Protein AF-A0A4V3CMV2-F1 (afdb_monomer_lite)

Secondary structure (DSSP, 8-state):
--THHHHHHHHHHHHHHHHHHHHHHTTSTTS--TTSS---TTHHHHHHHHHHHHHHHHHHHHHHH---SSHHHHHHHHHHHHHHHHHHHS-GGGTTSSS--SS-HHHHTHHHHHHHHHHHHHHHHHHHHHHHHHHHHHHHHHHHHHHHHHHHHHHHHHHHHHHHHHHHHHHHHHHHHHHHHHHHHHHHHHHHHTT-HHHHHHHHHHHHHHHHHHHHHHHHHHHHHHHHHHHHHH--S-PPPPS--HHHHHGGGHHHHHHHHHHHHHHHHHHSHHHHHHHHHHTT---GGGT-SSHHHHHHHHHHHHHHHHHHHHHHHHHHHHHHHHHHHH-TTSHHHHHHHHHHHHHHHHHHHHHHHHHHHHHHHTT----

Foldseek 3Di:
DDPCLQCVLLVVVLVVLVVVCVVVVVPVPPDDDVQWADDPPCPVVLSVVLSVVLSVLLVVLCVVLNDFPCLSVQLSVQLVVLSVCLVVVQPPVVSPPTRDHSDDSVSVNSNSVSSSVSSNVRSVVRSVVVVVVVVVVVVVVVVVVVVVLVVLLVVLQVLLVVLLVLLLVLLLCLLVLVVLLVVLLVVLVVCVVVVVQPSNVVSLLRSLLSLLVNLVSLVSNLVSLVSNLVSVVSHPDDRDDRLDDLVLLVLSCLVLVSLVSSCVSVVVLCVDPSNVVVCVVQQQPQSPSRPQRGSVSSSVCSNVSSVVSSVSSSVSNVVSVVSSVVVCVVPPDPPDVVVVVCVVVVVVSVVSSVVSSVSSVCSVVVPDDPD

Organism: Nocardia ignorata (NCBI:txid145285)

Sequence (371 aa):
MRIPSRIVPASVLAAITCLIIAIFARKTASNHTPGDTYYPDGLYLATVMSLAVSIGVTLVIDHIFGKSERAPRWYGIGFVVGVIIFLFGFPWANLDRGGGQAFSILEWWRAPIIATVAYLVAAVVDANTRHQREQAAHLAERDRQAKARANRQRELGDSLRQCCDDALNAFEELPTHLIAARDTLDQAEQLFHENAYAPFWSAIEESTAHLGRFSATLVRLRLCASTYTTATAEYEGAAPPFPVETSSLEQLAAHEMLVERLHEHVRPAQRDFHFASIYEQRKTNTILVAGFGTLASAIETMGSRLAREIVDLRTGVAAMSTTLSTELSGMHSSIAAYQRERGHIDGELLHRHDRVVSMLDNIQRGHRPLL

pLDDT: mean 81.46, std 14.23, range [33.94, 96.38]

Radius of gyration: 48.47 Å; chains: 1; bounding box: 97×49×130 Å

Structure (mmCIF, N/CA/C/O backbone):
data_AF-A0A4V3CMV2-F1
#
_entry.id   AF-A0A4V3CMV2-F1
#
loop_
_atom_site.group_PDB
_atom_site.id
_atom_site.type_symbol
_atom_site.label_atom_id
_atom_site.label_alt_id
_atom_site.label_comp_id
_atom_site.label_asym_id
_atom_site.label_entity_id
_atom_site.label_seq_id
_atom_site.pdbx_PDB_ins_code
_atom_site.Cartn_x
_atom_site.Cartn_y
_atom_site.Cartn_z
_atom_site.occupancy
_atom_site.B_iso_or_equiv
_atom_site.auth_seq_id
_atom_site.auth_comp_id
_atom_site.auth_asym_id
_atom_site.auth_atom_id
_atom_site.pdbx_PDB_model_num
ATOM 1 N N . MET A 1 1 ? -25.483 12.449 46.961 1.00 52.41 1 MET A N 1
ATOM 2 C CA . MET A 1 1 ? -26.815 12.956 47.347 1.00 52.41 1 MET A CA 1
ATOM 3 C C . MET A 1 1 ? -26.869 13.114 48.860 1.00 52.41 1 MET A C 1
ATOM 5 O O . MET A 1 1 ? -26.260 12.305 49.551 1.00 52.41 1 MET A O 1
ATOM 9 N N . ARG A 1 2 ? -27.476 14.196 49.359 1.00 57.56 2 ARG A N 1
ATOM 10 C CA . ARG A 1 2 ? -27.355 14.639 50.756 1.00 57.56 2 ARG A CA 1
ATOM 11 C C . ARG A 1 2 ? -28.384 13.915 51.645 1.00 57.56 2 ARG A C 1
ATOM 13 O O . ARG A 1 2 ? -29.559 13.838 51.285 1.00 57.56 2 ARG A O 1
ATOM 20 N N . ILE A 1 3 ? -27.924 13.438 52.805 1.00 64.31 3 ILE A N 1
ATOM 21 C CA . ILE A 1 3 ? -28.689 12.917 53.961 1.00 64.31 3 ILE A CA 1
ATOM 22 C C . ILE A 1 3 ? -30.106 13.532 54.135 1.00 64.31 3 ILE A C 1
ATOM 24 O O . ILE A 1 3 ? -31.050 12.764 54.331 1.00 64.31 3 ILE A O 1
ATOM 28 N N . PRO A 1 4 ? -30.328 14.859 53.981 1.00 69.75 4 PRO A N 1
ATOM 29 C CA . PRO A 1 4 ? -31.654 15.485 54.062 1.00 69.75 4 PRO A CA 1
ATOM 30 C C . PRO A 1 4 ? -32.751 14.853 53.196 1.00 69.75 4 PRO A C 1
ATOM 32 O O . PRO A 1 4 ? -33.895 14.797 53.631 1.00 69.75 4 PRO A O 1
ATOM 35 N N . SER A 1 5 ? -32.434 14.320 52.013 1.00 66.19 5 SER A N 1
ATOM 36 C CA . SER A 1 5 ? -33.447 13.709 51.129 1.00 66.19 5 SER A CA 1
ATOM 37 C C . SER A 1 5 ? -34.121 12.457 51.710 1.00 66.19 5 SER A C 1
ATOM 39 O O . SER A 1 5 ? -35.213 12.102 51.277 1.00 66.19 5 SER A O 1
ATOM 41 N N . ARG A 1 6 ? -33.495 11.805 52.699 1.00 65.25 6 ARG A N 1
ATOM 42 C CA . ARG A 1 6 ? -34.037 10.623 53.395 1.00 65.25 6 ARG A CA 1
ATOM 43 C C . ARG A 1 6 ? -34.724 10.995 54.697 1.00 65.25 6 ARG A C 1
ATOM 45 O O . ARG A 1 6 ? -35.764 10.439 55.028 1.00 65.25 6 ARG A O 1
ATOM 52 N N . ILE A 1 7 ? -34.130 11.949 55.411 1.00 69.62 7 ILE A N 1
ATOM 53 C CA . ILE A 1 7 ? -34.602 12.382 56.723 1.00 69.62 7 ILE A CA 1
ATOM 54 C C . ILE A 1 7 ? -35.913 13.150 56.589 1.00 69.62 7 ILE A C 1
ATOM 56 O O . ILE A 1 7 ? -36.862 12.830 57.286 1.00 69.62 7 ILE A O 1
ATOM 60 N N . VAL A 1 8 ? -36.009 14.105 55.659 1.00 74.88 8 VAL A N 1
ATOM 61 C CA . VAL A 1 8 ? -37.178 14.994 55.552 1.00 74.88 8 VAL A CA 1
ATOM 62 C C . VAL A 1 8 ? -38.503 14.233 55.387 1.00 74.88 8 VAL A C 1
ATOM 64 O O . VAL A 1 8 ? -39.381 14.428 56.226 1.00 74.88 8 VAL A O 1
ATOM 67 N N . PRO A 1 9 ? -38.687 13.339 54.395 1.00 69.69 9 PRO A N 1
ATOM 68 C CA . PRO A 1 9 ? -39.960 12.635 54.241 1.00 69.69 9 PRO A CA 1
ATOM 69 C C . PRO A 1 9 ? -40.249 11.685 55.408 1.00 69.69 9 PRO A C 1
ATOM 71 O O . PRO A 1 9 ? -41.393 11.596 55.842 1.00 69.69 9 PRO A O 1
ATOM 74 N N . ALA A 1 10 ? -39.228 11.022 55.958 1.00 67.69 10 ALA A N 1
ATOM 75 C CA . ALA A 1 10 ? -39.396 10.085 57.064 1.00 67.69 10 ALA A CA 1
ATOM 76 C C . ALA A 1 10 ? -39.760 10.802 58.378 1.00 67.69 10 ALA A C 1
ATOM 78 O O . ALA A 1 10 ? -40.653 10.362 59.098 1.00 67.69 10 ALA A O 1
ATOM 79 N N . SER A 1 11 ? -39.128 11.945 58.660 1.00 72.94 11 SER A N 1
ATOM 80 C CA . SER A 1 11 ? -39.431 12.796 59.813 1.00 72.94 11 SER A CA 1
ATOM 81 C C . SER A 1 11 ? -40.807 13.448 59.698 1.00 72.94 11 SER A C 1
ATOM 83 O O . SER A 1 11 ? -41.540 13.475 60.683 1.00 72.94 11 SER A O 1
ATOM 85 N N . VAL A 1 12 ? -41.191 13.926 58.508 1.00 79.44 12 VAL A N 1
ATOM 86 C CA . VAL A 1 12 ? -42.529 14.490 58.267 1.00 79.44 12 VAL A CA 1
ATOM 87 C C . VAL A 1 12 ? -43.605 13.423 58.468 1.00 79.44 12 VAL A C 1
ATOM 89 O O . VAL A 1 12 ? -44.575 13.670 59.181 1.00 79.44 12 VAL A O 1
ATOM 92 N N . LEU A 1 13 ? -43.428 12.218 57.917 1.00 72.56 13 LEU A N 1
ATOM 93 C CA . LEU A 1 13 ? -44.414 11.149 58.087 1.00 72.56 13 LEU A CA 1
ATOM 94 C C . LEU A 1 13 ? -44.480 10.629 59.527 1.00 72.56 13 LEU A C 1
ATOM 96 O O . LEU A 1 13 ? -45.572 10.349 60.018 1.00 72.56 13 LEU A O 1
ATOM 100 N N . ALA A 1 14 ? -43.344 10.536 60.223 1.00 71.94 14 ALA A N 1
ATOM 101 C CA . ALA A 1 14 ? -43.316 10.187 61.641 1.00 71.94 14 ALA A CA 1
ATOM 102 C C . ALA A 1 14 ? -44.056 11.232 62.486 1.00 71.94 14 ALA A C 1
ATOM 104 O O . ALA A 1 14 ? -44.878 10.869 63.324 1.00 71.94 14 ALA A O 1
ATOM 105 N N . ALA A 1 15 ? -43.843 12.524 62.214 1.00 77.56 15 ALA A N 1
ATOM 106 C CA . ALA A 1 15 ? -44.559 13.606 62.884 1.00 77.56 15 ALA A CA 1
ATOM 107 C C . ALA A 1 15 ? -46.073 13.549 62.618 1.00 77.56 15 ALA A C 1
ATOM 109 O O . ALA A 1 15 ? -46.857 13.669 63.556 1.00 77.56 15 ALA A O 1
ATOM 110 N N . ILE A 1 16 ? -46.489 13.298 61.370 1.00 77.62 16 ILE A N 1
ATOM 111 C CA . ILE A 1 16 ? -47.904 13.119 61.006 1.00 77.62 16 ILE A CA 1
ATOM 112 C C . ILE A 1 16 ? -48.500 11.900 61.720 1.00 77.62 16 ILE A C 1
ATOM 114 O O . ILE A 1 16 ? -49.598 11.987 62.257 1.00 77.62 16 ILE A O 1
ATOM 118 N N . THR A 1 17 ? -47.776 10.781 61.781 1.00 71.94 17 THR A N 1
ATOM 119 C CA . THR A 1 17 ? -48.243 9.554 62.448 1.00 71.94 17 THR A CA 1
ATOM 120 C C . THR A 1 17 ? -48.418 9.781 63.951 1.00 71.94 17 THR A C 1
ATOM 122 O O . THR A 1 17 ? -49.472 9.464 64.499 1.00 71.94 17 THR A O 1
ATOM 125 N N . CYS A 1 18 ? -47.441 10.417 64.608 1.00 74.25 18 CYS A N 1
ATOM 126 C CA . CYS A 1 18 ? -47.545 10.811 66.014 1.00 74.25 18 CYS A CA 1
ATOM 127 C C . CYS A 1 18 ? -48.710 11.782 66.256 1.00 74.25 18 CYS A C 1
ATOM 129 O O . CYS A 1 18 ? -49.423 11.641 67.247 1.00 74.25 18 CYS A O 1
ATOM 131 N N . LEU A 1 19 ? -48.935 12.741 65.350 1.00 78.81 19 LEU A N 1
ATOM 132 C CA . LEU A 1 19 ? -50.046 13.689 65.435 1.00 78.81 19 LEU A CA 1
ATOM 133 C C . LEU A 1 19 ? -51.405 12.987 65.301 1.00 78.81 19 LEU A C 1
ATOM 135 O O . LEU A 1 19 ? -52.304 13.253 66.094 1.00 78.81 19 LEU A O 1
ATOM 139 N N . ILE A 1 20 ? -51.551 12.073 64.337 1.00 74.25 20 ILE A N 1
ATOM 140 C CA . ILE A 1 20 ? -52.763 11.263 64.149 1.00 74.25 20 ILE A CA 1
ATOM 141 C C . ILE A 1 20 ? -53.045 10.465 65.424 1.00 74.25 20 ILE A C 1
ATOM 143 O O . ILE A 1 20 ? -54.145 10.553 65.964 1.00 74.25 20 ILE A O 1
ATOM 147 N N . ILE A 1 21 ? -52.045 9.763 65.962 1.00 69.25 21 ILE A N 1
ATOM 148 C CA . ILE A 1 21 ? -52.195 8.990 67.202 1.00 69.25 21 ILE A CA 1
ATOM 149 C C . ILE A 1 21 ? -52.593 9.901 68.365 1.00 69.25 21 ILE A C 1
ATOM 151 O O . ILE A 1 21 ? -53.532 9.578 69.083 1.00 69.25 21 ILE A O 1
ATOM 155 N N . ALA A 1 22 ? -51.967 11.072 68.515 1.00 71.06 22 ALA A N 1
ATOM 156 C CA . ALA A 1 22 ? -52.318 12.031 69.563 1.00 71.06 22 ALA A CA 1
ATOM 157 C C . ALA A 1 22 ? -53.763 12.558 69.441 1.00 71.06 22 ALA A C 1
ATOM 159 O O . ALA A 1 22 ? -54.427 12.777 70.455 1.00 71.06 22 ALA A O 1
ATOM 160 N N . ILE A 1 23 ? -54.268 12.752 68.217 1.00 72.81 23 ILE A N 1
ATOM 161 C CA . ILE A 1 23 ? -55.650 13.188 67.962 1.00 72.81 23 ILE A CA 1
ATOM 162 C C . ILE A 1 23 ? -56.648 12.071 68.289 1.00 72.81 23 ILE A C 1
ATOM 164 O O . ILE A 1 23 ? -57.648 12.327 68.960 1.00 72.81 23 ILE A O 1
ATOM 168 N N . PHE A 1 24 ? -56.388 10.841 67.841 1.00 66.31 24 PHE A N 1
ATOM 169 C CA . PHE A 1 24 ? -57.284 9.707 68.081 1.00 66.31 24 PHE A CA 1
ATOM 170 C C . PHE A 1 24 ? -57.265 9.247 69.546 1.00 66.31 24 PHE A C 1
ATOM 172 O O . PHE A 1 24 ? -58.327 8.978 70.103 1.00 66.31 24 PHE A O 1
ATOM 179 N N . ALA A 1 25 ? -56.104 9.276 70.208 1.00 63.12 25 ALA A N 1
ATOM 180 C CA . ALA A 1 25 ? -55.966 8.959 71.631 1.00 63.12 25 ALA A CA 1
ATOM 181 C C . ALA A 1 25 ? -56.750 9.918 72.544 1.00 63.12 25 ALA A C 1
ATOM 183 O O . ALA A 1 25 ? -57.183 9.526 73.622 1.00 63.12 25 ALA A O 1
ATOM 184 N N . ARG A 1 26 ? -56.977 11.173 72.123 1.00 61.31 26 ARG A N 1
ATOM 185 C CA . ARG A 1 26 ? -57.797 12.133 72.885 1.00 61.31 26 ARG A CA 1
ATOM 186 C C . ARG A 1 26 ? -59.296 11.821 72.852 1.00 61.31 26 ARG A C 1
ATOM 188 O O . ARG A 1 26 ? -60.017 12.308 73.717 1.00 61.31 26 ARG A O 1
ATOM 195 N N . LYS A 1 27 ? -59.785 11.063 71.863 1.00 51.91 27 LYS A N 1
ATOM 196 C CA . LYS A 1 27 ? -61.225 10.818 71.658 1.00 51.91 27 LYS A CA 1
ATOM 197 C C . LYS A 1 27 ? -61.766 9.557 72.334 1.00 51.91 27 LYS A C 1
ATOM 199 O O . LYS A 1 27 ? -62.975 9.476 72.507 1.00 51.91 27 LYS A O 1
ATOM 204 N N . THR A 1 28 ? -60.926 8.620 72.766 1.00 52.19 28 THR A N 1
ATOM 205 C CA . THR A 1 28 ? -61.362 7.404 73.485 1.00 52.19 28 THR A CA 1
ATOM 206 C C . THR A 1 28 ? -61.637 7.633 74.980 1.00 52.19 28 THR A C 1
ATOM 208 O O . THR A 1 28 ? -61.918 6.700 75.717 1.00 52.19 28 THR A O 1
ATOM 211 N N . ALA A 1 29 ? -61.611 8.879 75.456 1.00 43.81 29 ALA A N 1
ATOM 212 C CA . ALA A 1 29 ? -61.707 9.229 76.874 1.00 43.81 29 ALA A CA 1
ATOM 213 C C . ALA A 1 29 ? -63.122 9.155 77.493 1.00 43.81 29 ALA A C 1
ATOM 215 O O . ALA A 1 29 ? -63.341 9.761 78.540 1.00 43.81 29 ALA A O 1
ATOM 216 N N . SER A 1 30 ? -64.102 8.472 76.887 1.00 49.19 30 SER A N 1
ATOM 217 C CA . SER A 1 30 ? -65.479 8.557 77.392 1.00 49.19 30 SER A CA 1
ATOM 218 C C . SER A 1 30 ? -65.846 7.582 78.512 1.00 49.19 30 SER A C 1
ATOM 220 O O . SER A 1 30 ? -66.956 7.732 78.991 1.00 49.19 30 SER A O 1
ATOM 222 N N . ASN A 1 31 ? -64.994 6.640 78.962 1.00 52.69 31 ASN A N 1
ATOM 223 C CA . ASN A 1 31 ? -65.294 5.789 80.142 1.00 52.69 31 ASN A CA 1
ATOM 224 C C . ASN A 1 31 ? -64.089 5.106 80.842 1.00 52.69 31 ASN A C 1
ATOM 226 O O . ASN A 1 31 ? -64.301 4.285 81.731 1.00 52.69 31 ASN A O 1
ATOM 230 N N . HIS A 1 32 ? -62.835 5.398 80.484 1.00 51.06 32 HIS A N 1
ATOM 231 C CA . HIS A 1 32 ? -61.681 4.732 81.111 1.00 51.06 32 HIS A CA 1
ATOM 232 C C . HIS A 1 32 ? -61.260 5.424 82.411 1.00 51.06 32 HIS A C 1
ATOM 234 O O . HIS A 1 32 ? -61.137 6.652 82.450 1.00 51.06 32 HIS A O 1
ATOM 240 N N . THR A 1 33 ? -61.004 4.651 83.471 1.00 56.12 33 THR A N 1
ATOM 241 C CA . THR A 1 33 ? -60.380 5.203 84.676 1.00 56.12 33 THR A CA 1
ATOM 242 C C . THR A 1 33 ? -58.936 5.623 84.368 1.00 56.12 33 THR A C 1
ATOM 244 O O . THR A 1 33 ? -58.287 5.008 83.516 1.00 56.12 33 THR A O 1
ATOM 247 N N . PRO A 1 34 ? -58.404 6.686 85.007 1.00 48.28 34 PRO A N 1
ATOM 248 C CA . PRO A 1 34 ? -57.011 7.100 84.831 1.00 48.28 34 PRO A CA 1
ATOM 249 C C . PRO A 1 34 ? -56.055 5.945 85.190 1.00 48.28 34 PRO A C 1
ATOM 251 O O . PRO A 1 34 ? -55.783 5.708 86.362 1.00 48.28 34 PRO A O 1
ATOM 254 N N . GLY A 1 35 ? -55.593 5.192 84.185 1.00 54.72 35 GLY A N 1
ATOM 255 C CA . GLY A 1 35 ? -54.762 3.993 84.363 1.00 54.72 35 GLY A CA 1
ATOM 256 C C . GLY A 1 35 ? -54.992 2.866 83.344 1.00 54.72 35 GLY A C 1
ATOM 257 O O . GLY A 1 35 ? -54.093 2.055 83.147 1.00 54.72 35 GLY A O 1
ATOM 258 N N . ASP A 1 36 ? -56.134 2.830 82.646 1.00 55.28 36 ASP A N 1
ATOM 259 C CA . ASP A 1 36 ? -56.533 1.648 81.850 1.00 55.28 36 ASP A CA 1
ATOM 260 C C . ASP A 1 36 ? -55.956 1.573 80.427 1.00 55.28 36 ASP A C 1
ATOM 262 O O . ASP A 1 36 ? -56.114 0.563 79.742 1.00 55.28 36 ASP A O 1
ATOM 266 N N . THR A 1 37 ? -55.285 2.620 79.947 1.00 56.22 37 THR A N 1
ATOM 267 C CA . THR A 1 37 ? -54.636 2.610 78.628 1.00 56.22 37 THR A CA 1
ATOM 268 C C . THR A 1 37 ? -53.220 3.146 78.760 1.00 56.22 37 THR A C 1
ATOM 270 O O . THR A 1 37 ? -52.979 4.352 78.723 1.00 56.22 37 THR A O 1
ATOM 273 N N . TYR A 1 38 ? -52.269 2.235 78.952 1.00 58.53 38 TYR A N 1
ATOM 274 C CA . TYR A 1 38 ? -50.863 2.584 79.099 1.00 58.53 38 TYR A CA 1
ATOM 275 C C . TYR A 1 38 ? -50.203 2.662 77.719 1.00 58.53 38 TYR A C 1
ATOM 277 O O . TYR A 1 38 ? -49.944 1.643 77.073 1.00 58.53 38 TYR A O 1
ATOM 285 N N . TYR A 1 39 ? -49.930 3.883 77.256 1.00 61.41 39 TYR A N 1
ATOM 286 C CA . TYR A 1 39 ? -48.915 4.070 76.226 1.00 61.41 39 TYR A CA 1
ATOM 287 C C . TYR A 1 39 ? -47.555 3.833 76.882 1.00 61.41 39 TYR A C 1
ATOM 289 O O . TYR A 1 39 ? -47.300 4.417 77.933 1.00 61.41 39 TYR A O 1
ATOM 297 N N . PRO A 1 40 ? -46.677 3.000 76.303 1.00 62.06 40 PRO A N 1
ATOM 298 C CA . PRO A 1 40 ? -45.368 2.768 76.888 1.00 62.06 40 PRO A CA 1
ATOM 299 C C . PRO A 1 40 ? -44.599 4.092 76.988 1.00 62.06 40 PRO A C 1
ATOM 301 O O . PRO A 1 40 ? -44.383 4.770 75.973 1.00 62.06 40 PRO A O 1
ATOM 304 N N . ASP A 1 41 ? -44.177 4.447 78.205 1.00 66.44 41 ASP A N 1
ATOM 305 C CA . ASP A 1 41 ? -43.244 5.544 78.453 1.00 66.44 41 ASP A CA 1
ATOM 306 C C . ASP A 1 41 ? -41.984 5.293 77.609 1.00 66.44 41 ASP A C 1
ATOM 308 O O . ASP A 1 41 ? -41.216 4.365 77.855 1.00 66.44 41 ASP A O 1
ATOM 312 N N . GLY A 1 42 ? -41.816 6.067 76.531 1.00 71.50 42 GLY A N 1
ATOM 313 C CA . GLY A 1 42 ? -40.732 5.869 75.562 1.00 71.50 42 GLY A CA 1
ATOM 314 C C . GLY A 1 42 ? -41.154 5.628 74.111 1.00 71.50 42 GLY A C 1
ATOM 315 O O . GLY A 1 42 ? -40.276 5.421 73.279 1.00 71.50 42 GLY A O 1
ATOM 316 N N . LEU A 1 43 ? -42.439 5.717 73.748 1.00 72.00 43 LEU A N 1
ATOM 317 C CA . LEU A 1 43 ? -42.880 5.613 72.343 1.00 72.00 43 LEU A CA 1
ATOM 318 C C . LEU A 1 43 ? -42.124 6.575 71.399 1.00 72.00 43 LEU A C 1
ATOM 320 O O . LEU A 1 43 ? -41.702 6.197 70.303 1.00 72.00 43 LEU A O 1
ATOM 324 N N . TYR A 1 44 ? -41.892 7.815 71.841 1.00 75.25 44 TYR A N 1
ATOM 325 C CA . TYR A 1 44 ? -41.094 8.793 71.095 1.00 75.25 44 TYR A CA 1
ATOM 326 C C . TYR A 1 44 ? -39.651 8.319 70.904 1.00 75.25 44 TYR A C 1
ATOM 328 O O . TYR A 1 44 ? -39.123 8.384 69.794 1.00 75.25 44 TYR A O 1
ATOM 336 N N . LEU A 1 45 ? -39.037 7.780 71.961 1.00 81.31 45 LEU A N 1
ATOM 337 C CA . LEU A 1 45 ? -37.683 7.238 71.912 1.00 81.31 45 LEU A CA 1
ATOM 338 C C . LEU A 1 45 ? -37.612 6.018 70.983 1.00 81.31 45 LEU A C 1
ATOM 340 O O . LEU A 1 45 ? -36.718 5.948 70.148 1.00 81.31 45 LEU A O 1
ATOM 344 N N . ALA A 1 46 ? -38.586 5.107 71.047 1.00 79.94 46 ALA A N 1
ATOM 345 C CA . ALA A 1 46 ? -38.682 3.948 70.160 1.00 79.94 46 ALA A CA 1
ATOM 346 C C . ALA A 1 46 ? -38.844 4.362 68.688 1.00 79.94 46 ALA A C 1
ATOM 348 O O . ALA A 1 46 ? -38.222 3.775 67.804 1.00 79.94 46 ALA A O 1
ATOM 349 N N . THR A 1 47 ? -39.616 5.418 68.418 1.00 79.75 47 THR A N 1
ATOM 350 C CA . THR A 1 47 ? -39.779 5.980 67.069 1.00 79.75 47 THR A CA 1
ATOM 351 C C . THR A 1 47 ? -38.461 6.541 66.550 1.00 79.75 47 THR A C 1
ATOM 353 O O . THR A 1 47 ? -38.014 6.146 65.474 1.00 79.75 47 THR A O 1
ATOM 356 N N . VAL A 1 48 ? -37.799 7.395 67.336 1.00 82.44 48 VAL A N 1
ATOM 357 C CA . VAL A 1 48 ? -36.501 7.984 66.979 1.00 82.44 48 VAL A CA 1
ATOM 358 C C . VAL A 1 48 ? -35.448 6.896 66.767 1.00 82.44 48 VAL A C 1
ATOM 360 O O . VAL A 1 48 ? -34.748 6.925 65.758 1.00 82.44 48 VAL A O 1
ATOM 363 N N . MET A 1 49 ? -35.380 5.902 67.655 1.00 86.19 49 MET A N 1
ATOM 364 C CA . MET A 1 49 ? -34.441 4.784 67.548 1.00 86.19 49 MET A CA 1
ATOM 365 C C . MET A 1 49 ? -34.719 3.916 66.318 1.00 86.19 49 MET A C 1
ATOM 367 O O . MET A 1 49 ? -33.788 3.602 65.583 1.00 86.19 49 MET A O 1
ATOM 371 N N . SER A 1 50 ? -35.979 3.576 66.033 1.00 85.50 50 SER A N 1
ATOM 372 C CA . SER A 1 50 ? -36.331 2.772 64.852 1.00 85.50 50 SER A CA 1
ATOM 373 C C . SER A 1 50 ? -35.991 3.487 63.536 1.00 85.50 50 SER A C 1
ATOM 375 O O . SER A 1 50 ? -35.460 2.871 62.609 1.00 85.50 50 SER A O 1
ATOM 377 N N . LEU A 1 51 ? -36.206 4.806 63.468 1.00 84.38 51 LEU A N 1
ATOM 378 C CA . LEU A 1 51 ? -35.805 5.637 62.334 1.00 84.38 51 LEU A CA 1
ATOM 379 C C . LEU A 1 51 ? -34.286 5.741 62.216 1.00 84.38 51 LEU A C 1
ATOM 381 O O . LEU A 1 51 ? -33.761 5.591 61.116 1.00 84.38 51 LEU A O 1
ATOM 385 N N . ALA A 1 52 ? -33.579 5.967 63.324 1.00 86.88 52 ALA A N 1
ATOM 386 C CA . ALA A 1 52 ? -32.122 6.046 63.337 1.00 86.88 52 ALA A CA 1
ATOM 387 C C . ALA A 1 52 ? -31.486 4.729 62.868 1.00 86.88 52 ALA A C 1
ATOM 389 O O . ALA A 1 52 ? -30.596 4.752 62.018 1.00 86.88 52 ALA A O 1
ATOM 390 N N . VAL A 1 53 ? -31.991 3.589 63.352 1.00 89.94 53 VAL A N 1
ATOM 391 C CA . VAL A 1 53 ? -31.554 2.252 62.926 1.00 89.94 53 VAL A CA 1
ATOM 392 C C . VAL A 1 53 ? -31.857 2.034 61.446 1.00 89.94 53 VAL A C 1
ATOM 394 O O . VAL A 1 53 ? -30.954 1.673 60.698 1.00 89.94 53 VAL A O 1
ATOM 397 N N . SER A 1 54 ? -33.082 2.316 60.992 1.00 89.25 54 SER A N 1
ATOM 398 C CA . SER A 1 54 ? -33.458 2.187 59.578 1.00 89.25 54 SER A CA 1
ATOM 399 C C . SER A 1 54 ? -32.557 3.029 58.667 1.00 89.25 54 SER A C 1
ATOM 401 O O . SER A 1 54 ? -32.010 2.523 57.687 1.00 89.25 54 SER A O 1
ATOM 403 N N . ILE A 1 55 ? -32.313 4.296 59.022 1.00 87.69 55 ILE A N 1
ATOM 404 C CA . ILE A 1 55 ? -31.404 5.182 58.286 1.00 87.69 55 ILE A CA 1
ATOM 405 C C . ILE A 1 55 ? -29.983 4.609 58.289 1.00 87.69 55 ILE A C 1
ATOM 407 O O . ILE A 1 55 ? -29.367 4.536 57.225 1.00 87.69 55 ILE A O 1
ATOM 411 N N . GLY A 1 56 ? -29.483 4.155 59.441 1.00 89.19 56 GLY A N 1
ATOM 412 C CA . GLY A 1 56 ? -28.183 3.497 59.562 1.00 89.19 56 GLY A CA 1
ATOM 413 C C . GLY A 1 56 ? -28.049 2.298 58.621 1.00 89.19 56 GLY A C 1
ATOM 414 O O . GLY A 1 56 ? -27.074 2.210 57.877 1.00 89.19 56 GLY A O 1
ATOM 415 N N . VAL A 1 57 ? -29.069 1.438 58.554 1.00 91.31 57 VAL A N 1
ATOM 416 C CA . VAL A 1 57 ? -29.097 0.304 57.619 1.00 91.31 57 VAL A CA 1
ATOM 417 C C . VAL A 1 57 ? -29.080 0.784 56.167 1.00 91.31 57 VAL A C 1
ATOM 419 O O . VAL A 1 57 ? -28.312 0.249 55.374 1.00 91.31 57 VAL A O 1
ATOM 422 N N . THR A 1 58 ? -29.827 1.833 55.795 1.00 88.00 58 THR A N 1
ATOM 423 C CA . THR A 1 58 ? -29.751 2.367 54.415 1.00 88.00 58 THR A CA 1
ATOM 424 C C . THR A 1 58 ? -28.364 2.904 54.049 1.00 88.00 58 THR A C 1
ATOM 426 O O . THR A 1 58 ? -27.967 2.812 52.888 1.00 88.00 58 THR A O 1
ATOM 429 N N . LEU A 1 59 ? -27.605 3.440 55.014 1.00 90.06 59 LEU A N 1
ATOM 430 C CA . LEU A 1 59 ? -26.222 3.876 54.792 1.00 90.06 59 LEU A CA 1
ATOM 431 C C . LEU A 1 59 ? -25.286 2.684 54.573 1.00 90.06 59 LEU A C 1
ATOM 433 O O . LEU A 1 59 ? -24.417 2.746 53.706 1.00 90.06 59 LEU A O 1
ATOM 437 N N . VAL A 1 60 ? -25.488 1.590 55.311 1.00 91.44 60 VAL A N 1
ATOM 438 C CA . VAL A 1 60 ? -24.748 0.338 55.099 1.00 91.44 60 VAL A CA 1
ATOM 439 C C . VAL A 1 60 ? -25.089 -0.264 53.732 1.00 91.44 60 VAL A C 1
ATOM 441 O O . VAL A 1 60 ? -24.184 -0.645 52.996 1.00 91.44 60 VAL A O 1
ATOM 444 N N . ILE A 1 61 ? -26.369 -0.278 53.338 1.00 90.62 61 ILE A N 1
ATOM 445 C CA . ILE A 1 61 ? -26.802 -0.749 52.011 1.00 90.62 61 ILE A CA 1
ATOM 446 C C . ILE A 1 61 ? -26.131 0.072 50.903 1.00 90.62 61 ILE A C 1
ATOM 448 O O . ILE A 1 61 ? -25.610 -0.505 49.955 1.00 90.62 61 ILE A O 1
ATOM 452 N N . ASP A 1 62 ? -26.079 1.399 51.026 1.00 90.12 62 ASP A N 1
ATOM 453 C CA . ASP A 1 62 ? -25.360 2.238 50.058 1.00 90.12 62 ASP A CA 1
ATOM 454 C C . ASP A 1 62 ? -23.865 1.965 50.002 1.00 90.12 62 ASP A C 1
ATOM 456 O O . ASP A 1 62 ? -23.251 2.132 48.949 1.00 90.12 62 ASP A O 1
ATOM 460 N N . HIS A 1 63 ? -23.263 1.634 51.143 1.00 89.88 63 HIS A N 1
ATOM 461 C CA . HIS A 1 63 ? -21.847 1.314 51.201 1.00 89.88 63 HIS A CA 1
ATOM 462 C C . HIS A 1 63 ? -21.553 0.008 50.455 1.00 89.88 63 HIS A C 1
ATOM 464 O O . HIS A 1 63 ? -20.566 -0.063 49.732 1.00 89.88 63 HIS A O 1
ATOM 470 N N . ILE A 1 64 ? -22.438 -0.987 50.576 1.00 91.44 64 ILE A N 1
ATOM 471 C CA . ILE A 1 64 ? -22.284 -2.306 49.947 1.00 91.44 64 ILE A CA 1
ATOM 472 C C . ILE A 1 64 ? -22.652 -2.275 48.456 1.00 91.44 64 ILE A C 1
ATOM 474 O O . ILE A 1 64 ? -21.896 -2.768 47.626 1.00 91.44 64 ILE A O 1
ATOM 478 N N . PHE A 1 65 ? -23.807 -1.706 48.100 1.00 88.62 65 PHE A N 1
ATOM 479 C CA . PHE A 1 65 ? -24.373 -1.778 46.742 1.00 88.62 65 PHE A CA 1
ATOM 480 C C . PHE A 1 65 ? -24.146 -0.510 45.909 1.00 88.62 65 PHE A C 1
ATOM 482 O O . PHE A 1 65 ? -24.536 -0.434 44.741 1.00 88.62 65 PHE A O 1
ATOM 489 N N . GLY A 1 66 ? -23.523 0.509 46.500 1.00 86.62 66 GLY A N 1
ATOM 490 C CA . GLY A 1 66 ? -23.415 1.834 45.911 1.00 86.62 66 GLY A CA 1
ATOM 491 C C . GLY A 1 66 ? -24.719 2.633 46.018 1.00 86.62 66 GLY A C 1
ATOM 492 O O . GLY A 1 66 ? -25.804 2.122 46.288 1.00 86.62 66 GLY A O 1
ATOM 493 N N . LYS A 1 67 ? -24.625 3.944 45.778 1.00 86.81 67 LYS A N 1
ATOM 494 C CA . LYS A 1 67 ? -25.785 4.846 45.847 1.00 86.81 67 LYS A CA 1
ATOM 495 C C . LYS A 1 67 ? -26.764 4.535 44.714 1.00 86.81 67 LYS A C 1
ATOM 497 O O . LYS A 1 67 ? -26.427 4.748 43.547 1.00 86.81 67 LYS A O 1
ATOM 502 N N . SER A 1 68 ? -27.967 4.080 45.052 1.00 87.88 68 SER A N 1
ATOM 503 C CA . SER A 1 68 ? -29.085 3.928 44.110 1.00 87.88 68 SER A CA 1
ATOM 504 C C . SER A 1 68 ? -29.864 5.241 43.969 1.00 87.88 68 SER A C 1
ATOM 506 O O . SER A 1 68 ? -30.090 5.959 44.945 1.00 87.88 68 SER A O 1
ATOM 508 N N . GLU A 1 69 ? -30.283 5.561 42.743 1.00 87.50 69 GLU A N 1
ATOM 509 C CA . GLU A 1 69 ? -31.120 6.739 42.467 1.00 87.50 69 GLU A CA 1
ATOM 510 C C . GLU A 1 69 ? -32.596 6.477 42.782 1.00 87.50 69 GLU A C 1
ATOM 512 O O . GLU A 1 69 ? -33.343 7.397 43.124 1.00 87.50 69 GLU A O 1
ATOM 517 N N . ARG A 1 70 ? -33.026 5.214 42.688 1.00 86.44 70 ARG A N 1
ATOM 518 C CA . ARG A 1 70 ? -34.419 4.810 42.897 1.00 86.44 70 ARG A CA 1
ATOM 519 C C . ARG A 1 70 ? -34.712 4.446 44.347 1.00 86.44 70 ARG A C 1
ATOM 521 O O . ARG A 1 70 ? -35.832 4.674 44.803 1.00 86.44 70 ARG A O 1
ATOM 528 N N . ALA A 1 71 ? -33.728 3.930 45.082 1.00 86.38 71 ALA A N 1
ATOM 529 C CA . ALA A 1 71 ? -33.914 3.435 46.442 1.00 86.38 71 ALA A CA 1
ATOM 530 C C . ALA A 1 71 ? -34.525 4.467 47.415 1.00 86.38 71 ALA A C 1
ATOM 532 O O . ALA A 1 71 ? -35.459 4.101 48.127 1.00 86.38 71 ALA A O 1
ATOM 533 N N . PRO A 1 72 ? -34.152 5.767 47.410 1.00 87.31 72 PRO A N 1
ATOM 534 C CA . PRO A 1 72 ? -34.793 6.760 48.280 1.00 87.31 72 PRO A CA 1
ATOM 535 C C . PRO A 1 72 ? -36.299 6.927 48.027 1.00 87.31 72 PRO A C 1
ATOM 537 O O . PRO A 1 72 ? -37.064 7.121 48.970 1.00 87.31 72 PRO A O 1
ATOM 540 N N . ARG A 1 73 ? -36.741 6.822 46.764 1.00 88.19 73 ARG A N 1
ATOM 541 C CA . ARG A 1 73 ? -38.171 6.885 46.412 1.00 88.19 73 ARG A CA 1
ATOM 542 C C . ARG A 1 73 ? -38.909 5.656 46.939 1.00 88.19 73 ARG A C 1
ATOM 544 O O . ARG A 1 73 ? -39.965 5.794 47.548 1.00 88.19 73 ARG A O 1
ATOM 551 N N . TRP A 1 74 ? -38.321 4.473 46.764 1.00 88.88 74 TRP A N 1
ATOM 552 C CA . TRP A 1 74 ? -38.882 3.213 47.256 1.00 88.88 74 TRP A CA 1
ATOM 553 C C . TRP A 1 74 ? -38.916 3.119 48.783 1.00 88.88 74 TRP A C 1
ATOM 555 O O . TRP A 1 74 ? -39.862 2.555 49.320 1.00 88.88 74 TRP A O 1
ATOM 565 N N . TYR A 1 75 ? -37.969 3.740 49.488 1.00 89.06 75 TYR A N 1
ATOM 566 C CA . TYR A 1 75 ? -38.028 3.882 50.946 1.00 89.06 75 TYR A CA 1
ATOM 567 C C . TYR A 1 75 ? -39.234 4.701 51.396 1.00 89.06 75 TYR A C 1
ATOM 569 O O . TYR A 1 75 ? -39.960 4.276 52.289 1.00 89.06 75 TYR A O 1
ATOM 577 N N . GLY A 1 76 ? -39.485 5.845 50.750 1.00 85.62 76 GLY A N 1
ATOM 578 C CA . GLY A 1 76 ? -40.669 6.659 51.035 1.00 85.62 76 GLY A CA 1
ATOM 579 C C . GLY A 1 76 ? -41.970 5.884 50.808 1.00 85.62 76 GLY A C 1
ATOM 580 O O . GLY A 1 76 ? -42.836 5.872 51.678 1.00 85.62 76 GLY A O 1
ATOM 581 N N . ILE A 1 77 ? -42.075 5.175 49.678 1.00 88.38 77 ILE A N 1
ATOM 582 C CA . ILE A 1 77 ? -43.239 4.333 49.356 1.00 88.38 77 ILE A CA 1
ATOM 583 C C . ILE A 1 77 ? -43.402 3.206 50.385 1.00 88.38 77 ILE A C 1
ATOM 585 O O . ILE A 1 77 ? -44.494 3.019 50.916 1.00 88.38 77 ILE A O 1
ATOM 589 N N . GLY A 1 78 ? -42.324 2.485 50.709 1.00 88.38 78 GLY A N 1
ATOM 590 C CA . GLY A 1 78 ? -42.349 1.398 51.688 1.00 88.38 78 GLY A CA 1
ATOM 591 C C . GLY A 1 78 ? -42.746 1.876 53.085 1.00 88.38 78 GLY A C 1
ATOM 592 O O . GLY A 1 78 ? -43.527 1.212 53.762 1.00 88.38 78 GLY A O 1
ATOM 593 N N . PHE A 1 79 ? -42.291 3.065 53.488 1.00 87.38 79 PHE A N 1
ATOM 594 C CA . PHE A 1 79 ? -42.674 3.667 54.762 1.00 87.38 79 PHE A CA 1
ATOM 595 C C . PHE A 1 79 ? -44.170 4.006 54.801 1.00 87.38 79 PHE A C 1
ATOM 597 O O . PHE A 1 79 ? -44.848 3.667 55.769 1.00 87.38 79 PHE A O 1
ATOM 604 N N . VAL A 1 80 ? -44.711 4.613 53.736 1.00 87.56 80 VAL A N 1
ATOM 605 C CA . VAL A 1 80 ? -46.150 4.918 53.624 1.00 87.56 80 VAL A CA 1
ATOM 606 C C . VAL A 1 80 ? -46.989 3.641 53.681 1.00 87.56 80 VAL A C 1
ATOM 608 O O . VAL A 1 80 ? -47.941 3.573 54.454 1.00 87.56 80 VAL A O 1
ATOM 611 N N . VAL A 1 81 ? -46.617 2.608 52.918 1.00 89.56 81 VAL A N 1
ATOM 612 C CA . VAL A 1 81 ? -47.302 1.304 52.937 1.00 89.56 81 VAL A CA 1
ATOM 613 C C . VAL A 1 81 ? -47.270 0.695 54.337 1.00 89.56 81 VAL A C 1
ATOM 615 O O . VAL A 1 81 ? -48.287 0.205 54.822 1.00 89.56 81 VAL A O 1
ATOM 618 N N . GLY A 1 82 ? -46.130 0.771 55.020 1.00 86.81 82 GLY A N 1
ATOM 619 C CA . GLY A 1 82 ? -46.002 0.275 56.382 1.00 86.81 82 GLY A CA 1
ATOM 620 C C . GLY A 1 82 ? -46.878 1.015 57.394 1.00 86.81 82 GLY A C 1
ATOM 621 O O . GLY A 1 82 ? -47.474 0.368 58.253 1.00 86.81 82 GLY A O 1
ATOM 622 N N . VAL A 1 83 ? -47.021 2.340 57.269 1.00 85.38 83 VAL A N 1
ATOM 623 C CA . VAL A 1 83 ? -47.950 3.127 58.101 1.00 85.38 83 VAL A CA 1
ATOM 624 C C . VAL A 1 83 ? -49.403 2.758 57.800 1.00 85.38 83 VAL A C 1
ATOM 626 O O . VAL A 1 83 ? -50.186 2.589 58.729 1.00 85.38 83 VAL A O 1
ATOM 629 N N . ILE A 1 84 ? -49.768 2.565 56.530 1.00 86.75 84 ILE A N 1
ATOM 630 C CA . ILE A 1 84 ? -51.115 2.110 56.152 1.00 86.75 84 ILE A CA 1
ATOM 631 C C . ILE A 1 84 ? -51.412 0.747 56.793 1.00 86.75 84 ILE A C 1
ATOM 633 O O . ILE A 1 84 ? -52.439 0.594 57.449 1.00 86.75 84 ILE A O 1
ATOM 637 N N . ILE A 1 85 ? -50.498 -0.222 56.676 1.00 86.38 85 ILE A N 1
ATOM 638 C CA . ILE A 1 85 ? -50.644 -1.550 57.297 1.00 86.38 85 ILE A CA 1
ATOM 639 C C . ILE A 1 85 ? -50.766 -1.436 58.818 1.00 86.38 85 ILE A C 1
ATOM 641 O O . ILE A 1 85 ? -51.589 -2.127 59.413 1.00 86.38 85 ILE A O 1
ATOM 645 N N . PHE A 1 86 ? -49.975 -0.563 59.448 1.00 84.31 86 PHE A N 1
ATOM 646 C CA . PHE A 1 86 ? -50.069 -0.303 60.881 1.00 84.31 86 PHE A CA 1
ATOM 647 C C . PHE A 1 86 ? -51.457 0.226 61.269 1.00 84.31 86 PHE A C 1
ATOM 649 O O . PHE A 1 86 ? -52.066 -0.313 62.183 1.00 84.31 86 PHE A O 1
ATOM 656 N N . LEU A 1 87 ? -51.996 1.212 60.544 1.00 83.31 87 LEU A N 1
ATOM 657 C CA . LEU A 1 87 ? -53.304 1.813 60.840 1.00 83.31 87 LEU A CA 1
ATOM 658 C C . LEU A 1 87 ? -54.485 0.854 60.612 1.00 83.31 87 LEU A C 1
ATOM 660 O O . LEU A 1 87 ? -55.454 0.896 61.368 1.00 83.31 87 LEU A O 1
ATOM 664 N N . PHE A 1 88 ? -54.410 -0.009 59.593 1.00 82.75 88 PHE A N 1
ATOM 665 C CA . PHE A 1 88 ? -55.426 -1.038 59.328 1.00 82.75 88 PHE A CA 1
ATOM 666 C C . PHE A 1 88 ? -55.327 -2.232 60.282 1.00 82.75 88 PHE A C 1
ATOM 668 O O . PHE A 1 88 ? -56.347 -2.814 60.640 1.00 82.75 88 PHE A O 1
ATOM 675 N N . GLY A 1 89 ? -54.108 -2.610 60.674 1.00 75.94 89 GLY A N 1
ATOM 676 C CA . GLY A 1 89 ? -53.851 -3.678 61.639 1.00 75.94 89 GLY A CA 1
ATOM 677 C C . GLY A 1 89 ? -54.051 -3.247 63.089 1.00 75.94 89 GLY A C 1
ATOM 678 O O . GLY A 1 89 ? -54.092 -4.107 63.964 1.00 75.94 89 GLY A O 1
ATOM 679 N N . PHE A 1 90 ? -54.185 -1.942 63.338 1.00 72.38 90 PHE A N 1
ATOM 680 C CA . PHE A 1 90 ? -54.449 -1.390 64.656 1.00 72.38 90 PHE A CA 1
ATOM 681 C C . PHE A 1 90 ? -55.781 -1.957 65.168 1.00 72.38 90 PHE A C 1
ATOM 683 O O . PHE A 1 90 ? -56.826 -1.714 64.554 1.00 72.38 90 PHE A O 1
ATOM 690 N N . PRO A 1 91 ? -55.784 -2.745 66.256 1.00 62.69 91 PRO A N 1
ATOM 691 C CA . PRO A 1 91 ? -56.992 -3.372 66.755 1.00 62.69 91 PRO A CA 1
ATOM 692 C C . PRO A 1 91 ? -57.803 -2.319 67.507 1.00 62.69 91 PRO A C 1
ATOM 694 O O . PRO A 1 91 ? -57.813 -2.275 68.735 1.00 62.69 91 PRO A O 1
ATOM 697 N N . TRP A 1 92 ? -58.517 -1.475 66.759 1.00 64.12 92 TRP A N 1
ATOM 698 C CA . TRP A 1 92 ? -59.410 -0.447 67.301 1.00 64.12 92 TRP A CA 1
ATOM 699 C C . TRP A 1 92 ? -60.406 -1.034 68.319 1.00 64.12 92 TRP A C 1
ATOM 701 O O . TRP A 1 92 ? -60.784 -0.361 69.268 1.00 64.12 92 TRP A O 1
ATOM 711 N N . ALA A 1 93 ? -60.759 -2.316 68.168 1.00 47.06 93 ALA A N 1
ATOM 712 C CA . ALA A 1 93 ? -61.654 -3.054 69.057 1.00 47.06 93 ALA A CA 1
ATOM 713 C C . ALA A 1 93 ? -61.027 -3.524 70.392 1.00 47.06 93 ALA A C 1
ATOM 715 O O . ALA A 1 93 ? -61.772 -3.869 71.307 1.00 47.06 93 ALA A O 1
ATOM 716 N N . ASN A 1 94 ? -59.692 -3.556 70.529 1.00 53.53 94 ASN A N 1
ATOM 717 C CA . ASN A 1 94 ? -59.018 -3.975 71.769 1.00 53.53 94 ASN A CA 1
ATOM 718 C C . ASN A 1 94 ? -58.760 -2.819 72.745 1.00 53.53 94 ASN A C 1
ATOM 720 O O . ASN A 1 94 ? -58.462 -3.089 73.906 1.00 53.53 94 ASN A O 1
ATOM 724 N N . LEU A 1 95 ? -58.915 -1.557 72.320 1.00 56.81 95 LEU A N 1
ATOM 725 C CA . LEU A 1 95 ? -58.872 -0.418 73.246 1.00 56.81 95 LEU A CA 1
ATOM 726 C C . LEU A 1 95 ? -60.031 -0.442 74.260 1.00 56.81 95 LEU A C 1
ATOM 728 O O . LEU A 1 95 ? -59.844 -0.018 75.394 1.00 56.81 95 LEU A O 1
ATOM 732 N N . ASP A 1 96 ? -61.188 -1.004 73.892 1.00 53.62 96 ASP A N 1
ATOM 733 C CA . ASP A 1 96 ? -62.405 -0.977 74.720 1.00 53.62 96 ASP A CA 1
ATOM 734 C C . ASP A 1 96 ? -62.565 -2.170 75.686 1.00 53.62 96 ASP A C 1
ATOM 736 O O . ASP A 1 96 ? -63.464 -2.161 76.524 1.00 53.62 96 ASP A O 1
ATOM 740 N N . ARG A 1 97 ? -61.729 -3.219 75.608 1.00 49.19 97 ARG A N 1
ATOM 741 C CA . ARG A 1 97 ? -61.953 -4.483 76.356 1.00 49.19 97 ARG A CA 1
ATOM 742 C C . ARG A 1 97 ? -61.090 -4.703 77.605 1.00 49.19 97 ARG A C 1
ATOM 744 O O . ARG A 1 97 ? -61.055 -5.813 78.126 1.00 49.19 97 ARG A O 1
ATOM 751 N N . GLY A 1 98 ? -60.497 -3.638 78.140 1.00 50.69 98 GLY A N 1
ATOM 752 C CA . GLY A 1 98 ? -59.878 -3.627 79.469 1.00 50.69 98 GLY A CA 1
ATOM 753 C C . GLY A 1 98 ? -58.362 -3.839 79.459 1.00 50.69 98 GLY A C 1
ATOM 754 O O . GLY A 1 98 ? -57.877 -4.950 79.266 1.00 50.69 98 GLY A O 1
ATOM 755 N N . GLY A 1 99 ? -57.620 -2.758 79.721 1.00 50.53 99 GLY A N 1
ATOM 756 C CA . GLY A 1 99 ? -56.311 -2.797 80.386 1.00 50.53 99 GLY A CA 1
ATOM 757 C C . GLY A 1 99 ? -55.142 -3.493 79.678 1.00 50.53 99 GLY A C 1
ATOM 758 O O . GLY A 1 99 ? -54.210 -3.916 80.357 1.00 50.53 99 GLY A O 1
ATOM 759 N N . GLY A 1 100 ? -55.161 -3.647 78.351 1.00 57.88 100 GLY A N 1
ATOM 760 C CA . GLY A 1 100 ? -54.060 -4.244 77.582 1.00 57.88 100 GLY A CA 1
ATOM 761 C C . GLY A 1 100 ? -53.120 -3.211 76.946 1.00 57.88 100 GLY A C 1
ATOM 762 O O . GLY A 1 100 ? -53.522 -2.084 76.661 1.00 57.88 100 GLY A O 1
ATOM 763 N N . GLN A 1 101 ? -51.866 -3.595 76.669 1.00 58.41 101 GLN A N 1
ATOM 764 C CA . GLN A 1 101 ? -50.974 -2.794 75.818 1.00 58.41 101 GLN A CA 1
ATOM 765 C C . GLN A 1 101 ? -51.633 -2.583 74.446 1.00 58.41 101 GLN A C 1
ATOM 767 O O . GLN A 1 101 ? -52.007 -3.552 73.788 1.00 58.41 101 GLN A O 1
ATOM 772 N N . ALA A 1 102 ? -51.769 -1.323 74.017 1.00 62.06 102 ALA A N 1
ATOM 773 C CA . ALA A 1 102 ? -52.520 -0.958 72.810 1.00 62.06 102 ALA A CA 1
ATOM 774 C C . ALA A 1 102 ? -51.962 -1.590 71.519 1.00 62.06 102 ALA A C 1
ATOM 776 O O . ALA A 1 102 ? -52.697 -1.770 70.552 1.00 62.06 102 ALA A O 1
ATOM 777 N N . PHE A 1 103 ? -50.666 -1.906 71.498 1.00 68.94 103 PHE A N 1
ATOM 778 C CA . PHE A 1 103 ? -49.966 -2.576 70.404 1.00 68.94 103 PHE A CA 1
ATOM 779 C C . PHE A 1 103 ? -48.591 -3.045 70.888 1.00 68.94 103 PHE A C 1
ATOM 781 O O . PHE A 1 103 ? -48.054 -2.543 71.880 1.00 68.94 103 PHE A O 1
ATOM 788 N N . SER A 1 104 ? -48.000 -4.003 70.176 1.00 73.31 104 SER A N 1
ATOM 789 C CA . SER A 1 104 ? -46.662 -4.510 70.497 1.00 73.31 104 SER A CA 1
ATOM 790 C C . SER A 1 104 ? -45.568 -3.610 69.905 1.00 73.31 104 SER A C 1
ATOM 792 O O . SER A 1 104 ? -45.744 -3.006 68.844 1.00 73.31 104 SER A O 1
ATOM 794 N N . ILE A 1 105 ? -44.390 -3.565 70.542 1.00 70.62 105 ILE A N 1
ATOM 795 C CA . ILE A 1 105 ? -43.204 -2.878 69.991 1.00 70.62 105 ILE A CA 1
ATOM 796 C C . ILE A 1 105 ? -42.903 -3.381 68.570 1.00 70.62 105 ILE A C 1
ATOM 798 O O . ILE A 1 105 ? -42.511 -2.600 67.711 1.00 70.62 105 ILE A O 1
ATOM 802 N N . LEU A 1 106 ? -43.146 -4.661 68.277 1.00 73.06 106 LEU A N 1
ATOM 803 C CA . LEU A 1 106 ? -42.903 -5.238 66.955 1.00 73.06 106 LEU A CA 1
ATOM 804 C C . LEU A 1 106 ? -43.819 -4.638 65.873 1.00 73.06 106 LEU A C 1
ATOM 806 O O . LEU A 1 106 ? -43.400 -4.479 64.727 1.00 73.06 106 LEU A O 1
ATOM 810 N N . GLU A 1 107 ? -45.056 -4.277 66.227 1.00 79.38 107 GLU A N 1
ATOM 811 C CA . GLU A 1 107 ? -46.003 -3.651 65.296 1.00 79.38 107 GLU A CA 1
ATOM 812 C C . GLU A 1 107 ? -45.564 -2.236 64.921 1.00 79.38 107 GLU A C 1
ATOM 814 O O . GLU A 1 107 ? -45.703 -1.836 63.764 1.00 79.38 107 GLU A O 1
ATOM 819 N N . TRP A 1 108 ? -44.937 -1.526 65.862 1.00 76.50 108 TRP A N 1
ATOM 820 C CA . TRP A 1 108 ? -44.366 -0.198 65.641 1.00 76.50 108 TRP A CA 1
ATOM 821 C C . TRP A 1 108 ? -43.190 -0.209 64.653 1.00 76.50 108 TRP A C 1
ATOM 823 O O . TRP A 1 108 ? -42.980 0.736 63.894 1.00 76.50 108 TRP A O 1
ATOM 833 N N . TRP A 1 109 ? -42.434 -1.309 64.612 1.00 83.75 109 TRP A N 1
ATOM 834 C CA . TRP A 1 109 ? -41.273 -1.453 63.731 1.00 83.75 109 TRP A CA 1
ATOM 835 C C . TRP A 1 109 ? -41.629 -1.847 62.292 1.00 83.75 109 TRP A C 1
ATOM 837 O O . TRP A 1 109 ? -40.759 -1.807 61.421 1.00 83.75 109 TRP A O 1
ATOM 847 N N . ARG A 1 110 ? -42.896 -2.167 61.992 1.00 84.81 110 ARG A N 1
ATOM 848 C CA . ARG A 1 110 ? -43.319 -2.589 60.645 1.00 84.81 110 ARG A CA 1
ATOM 849 C C . ARG A 1 110 ? -43.006 -1.550 59.571 1.00 84.81 110 ARG A C 1
ATOM 851 O O . ARG A 1 110 ? -42.483 -1.915 58.521 1.00 84.81 110 ARG A O 1
ATOM 858 N N . ALA A 1 111 ? -43.284 -0.270 59.824 1.00 84.50 111 ALA A N 1
ATOM 859 C CA . ALA A 1 111 ? -43.067 0.775 58.824 1.00 84.50 111 ALA A CA 1
ATOM 860 C C . ALA A 1 111 ? -41.581 1.007 58.484 1.00 84.50 111 ALA A C 1
ATOM 862 O O . ALA A 1 111 ? -41.245 0.956 57.297 1.00 84.50 111 ALA A O 1
ATOM 863 N N . PRO A 1 112 ? -40.671 1.164 59.467 1.00 87.25 112 PRO A N 1
ATOM 864 C CA . PRO A 1 112 ? -39.233 1.183 59.210 1.00 87.25 112 PRO A CA 1
ATOM 865 C C . PRO A 1 112 ? -38.743 -0.068 58.475 1.00 87.25 112 PRO A C 1
ATOM 867 O O . PRO A 1 112 ? -38.051 0.067 57.473 1.00 87.25 112 PRO A O 1
ATOM 870 N N . ILE A 1 113 ? -39.153 -1.269 58.906 1.00 88.38 113 ILE A N 1
ATOM 871 C CA . ILE A 1 113 ? -38.717 -2.535 58.293 1.00 88.38 113 ILE A CA 1
ATOM 872 C C . ILE A 1 113 ? -39.129 -2.605 56.817 1.00 88.38 113 ILE A C 1
ATOM 874 O O . ILE A 1 113 ? -38.288 -2.874 55.959 1.00 88.38 113 ILE A O 1
ATOM 878 N N . ILE A 1 114 ? -40.398 -2.326 56.496 1.00 89.75 114 ILE A N 1
ATOM 879 C CA . ILE A 1 114 ? -40.897 -2.358 55.111 1.00 89.75 114 ILE A CA 1
ATOM 880 C C . ILE A 1 114 ? -40.170 -1.312 54.254 1.00 89.75 114 ILE A C 1
ATOM 882 O O . ILE A 1 114 ? -39.785 -1.607 53.121 1.00 89.75 114 ILE A O 1
ATOM 886 N N . ALA A 1 115 ? -39.917 -0.117 54.795 1.00 88.06 115 ALA A N 1
ATOM 887 C CA . ALA A 1 115 ? -39.150 0.922 54.112 1.00 88.06 115 ALA A CA 1
ATOM 888 C C . ALA A 1 115 ? -37.709 0.479 53.807 1.00 88.06 115 ALA A C 1
ATOM 890 O O . ALA A 1 115 ? -37.232 0.661 52.684 1.00 88.06 115 ALA A O 1
ATOM 891 N N . THR A 1 116 ? -37.020 -0.137 54.775 1.00 88.56 116 THR A N 1
ATOM 892 C CA . THR A 1 116 ? -35.654 -0.649 54.594 1.00 88.56 116 THR A CA 1
ATOM 893 C C . THR A 1 116 ? -35.605 -1.787 53.570 1.00 88.56 116 THR A C 1
ATOM 895 O O . THR A 1 116 ? -34.710 -1.802 52.727 1.00 88.56 116 THR A O 1
ATOM 898 N N . VAL A 1 117 ? -36.577 -2.707 53.583 1.00 92.06 117 VAL A N 1
ATOM 899 C CA . VAL A 1 117 ? -36.662 -3.802 52.598 1.00 92.06 117 VAL A CA 1
ATOM 900 C C . VAL A 1 117 ? -36.917 -3.257 51.192 1.00 92.06 117 VAL A C 1
ATOM 902 O O . VAL A 1 117 ? -36.215 -3.639 50.257 1.00 92.06 117 VAL A O 1
ATOM 905 N N . ALA A 1 118 ? -37.857 -2.321 51.028 1.00 90.25 118 ALA A N 1
ATOM 906 C CA . ALA A 1 118 ? -38.117 -1.683 49.736 1.00 90.25 118 ALA A CA 1
ATOM 907 C C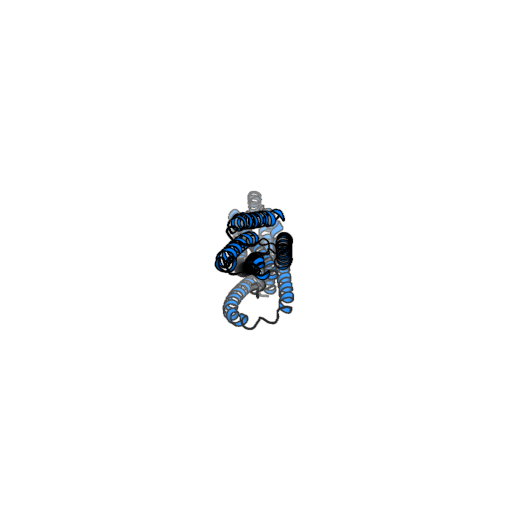 . ALA A 1 118 ? -36.878 -0.937 49.202 1.00 90.25 118 ALA A C 1
ATOM 909 O O . ALA A 1 118 ? -36.573 -1.010 48.009 1.00 90.25 118 ALA A O 1
ATOM 910 N N . TYR A 1 119 ? -36.127 -0.267 50.087 1.00 92.00 119 TYR A N 1
ATOM 911 C CA . TYR A 1 119 ? -34.848 0.362 49.748 1.00 92.00 119 TYR A CA 1
ATOM 912 C C . TYR A 1 119 ? -33.816 -0.663 49.272 1.00 92.00 119 TYR A C 1
ATOM 914 O O . TYR A 1 119 ? -33.199 -0.465 48.226 1.00 92.00 119 TYR A O 1
ATOM 922 N N . LEU A 1 120 ? -33.649 -1.760 50.017 1.00 91.44 120 LEU A N 1
ATOM 923 C CA . LEU A 1 120 ? -32.714 -2.834 49.688 1.00 91.44 120 LEU A CA 1
ATOM 924 C C . LEU A 1 120 ? -33.020 -3.440 48.315 1.00 91.44 120 LEU A C 1
ATOM 926 O O . LEU A 1 120 ? -32.120 -3.539 47.488 1.00 91.44 120 LEU A O 1
ATOM 930 N N . VAL A 1 121 ? -34.281 -3.791 48.044 1.00 92.81 121 VAL A N 1
ATOM 931 C CA . VAL A 1 121 ? -34.695 -4.364 46.751 1.00 92.81 121 VAL A CA 1
ATOM 932 C C . VAL A 1 121 ? -34.367 -3.408 45.604 1.00 92.81 121 VAL A C 1
ATOM 934 O O . VAL A 1 121 ? -33.758 -3.816 44.617 1.00 92.81 121 VAL A O 1
ATOM 937 N N . ALA A 1 122 ? -34.707 -2.124 45.738 1.00 91.44 122 ALA A N 1
ATOM 938 C CA . ALA A 1 122 ? -34.401 -1.126 44.718 1.00 91.44 122 ALA A CA 1
ATOM 939 C C . ALA A 1 122 ? -32.887 -0.933 44.514 1.00 91.44 122 ALA A C 1
ATOM 941 O O . ALA A 1 122 ? -32.437 -0.797 43.375 1.00 91.44 122 ALA A O 1
ATOM 942 N N . ALA A 1 123 ? -32.101 -0.957 45.595 1.00 90.62 123 ALA A N 1
ATOM 943 C CA . ALA A 1 123 ? -30.646 -0.857 45.531 1.00 90.62 123 ALA A CA 1
ATOM 944 C C . ALA A 1 123 ? -30.013 -2.070 44.832 1.00 90.62 123 ALA A C 1
ATOM 946 O O . ALA A 1 123 ? -29.162 -1.890 43.963 1.00 90.62 123 ALA A O 1
ATOM 947 N N . VAL A 1 124 ? -30.472 -3.288 45.141 1.00 91.75 124 VAL A N 1
ATOM 948 C CA . VAL A 1 124 ? -30.009 -4.530 44.498 1.00 91.75 124 VAL A CA 1
ATOM 949 C C . VAL A 1 124 ? -30.362 -4.548 43.009 1.00 91.75 124 VAL A C 1
ATOM 951 O O . VAL A 1 124 ? -29.513 -4.880 42.184 1.00 91.75 124 VAL A O 1
ATOM 954 N N . VAL A 1 125 ? -31.585 -4.148 42.639 1.00 92.31 125 VAL A N 1
ATOM 955 C CA . VAL A 1 125 ? -32.003 -4.060 41.230 1.00 92.31 125 VAL A CA 1
ATOM 956 C C . VAL A 1 125 ? -31.140 -3.055 40.467 1.00 92.31 125 VAL A C 1
ATOM 958 O O . VAL A 1 125 ? -30.632 -3.377 39.392 1.00 92.31 125 VAL A O 1
ATOM 961 N N . ASP A 1 126 ? -30.921 -1.859 41.018 1.00 90.19 126 ASP A N 1
ATOM 962 C CA . ASP A 1 126 ? -30.075 -0.852 40.374 1.00 90.19 126 ASP A CA 1
ATOM 963 C C . ASP A 1 126 ? -28.618 -1.336 40.248 1.00 90.19 126 ASP A C 1
ATOM 965 O O . ASP A 1 126 ? -28.033 -1.195 39.173 1.00 90.19 126 ASP A O 1
ATOM 969 N N . ALA A 1 127 ? -28.047 -1.964 41.282 1.00 89.06 127 ALA A N 1
ATOM 970 C CA . ALA A 1 127 ? -26.698 -2.537 41.234 1.00 89.06 127 ALA A CA 1
ATOM 971 C C . ALA A 1 127 ? -26.572 -3.621 40.149 1.00 89.06 127 ALA A C 1
ATOM 973 O O . ALA A 1 127 ? -25.650 -3.579 39.333 1.00 89.06 127 ALA A O 1
ATOM 974 N N . ASN A 1 128 ? -27.543 -4.535 40.060 1.00 91.12 128 ASN A N 1
ATOM 975 C CA . ASN A 1 128 ? -27.558 -5.574 39.032 1.00 91.12 128 ASN A CA 1
ATOM 976 C C . ASN A 1 128 ? -27.668 -4.979 37.616 1.00 91.12 128 ASN A C 1
ATOM 978 O O . ASN A 1 128 ? -26.942 -5.383 36.711 1.00 91.12 128 ASN A O 1
ATOM 982 N N . THR A 1 129 ? -28.518 -3.964 37.415 1.00 90.56 129 THR A N 1
ATOM 983 C CA . THR A 1 129 ? -28.623 -3.299 36.103 1.00 90.56 129 THR A CA 1
ATOM 984 C C . THR A 1 129 ? -27.355 -2.539 35.711 1.00 90.56 129 THR A C 1
ATOM 986 O O . THR A 1 129 ? -27.041 -2.472 34.524 1.00 90.56 129 THR A O 1
ATOM 989 N N . ARG A 1 130 ? -26.605 -1.981 36.673 1.00 88.00 130 ARG A N 1
ATOM 990 C CA . ARG A 1 130 ? -25.300 -1.349 36.413 1.00 88.00 130 ARG A CA 1
ATOM 991 C C . ARG A 1 130 ? -24.280 -2.378 35.957 1.00 88.00 130 ARG A C 1
ATOM 993 O O . ARG A 1 130 ? -23.711 -2.199 34.887 1.00 88.00 130 ARG A O 1
ATOM 1000 N N . HIS A 1 131 ? -24.151 -3.485 36.685 1.00 89.06 131 HIS A N 1
ATOM 1001 C CA . HIS A 1 131 ? -23.257 -4.570 36.288 1.00 89.06 131 HIS A CA 1
ATOM 1002 C C . HIS A 1 131 ? -23.612 -5.146 34.914 1.00 89.06 131 HIS A C 1
ATOM 1004 O O . HIS A 1 131 ? -22.722 -5.351 34.095 1.00 89.06 131 HIS A O 1
ATOM 1010 N N . GLN A 1 132 ? -24.900 -5.325 34.605 1.00 90.75 132 GLN A N 1
ATOM 1011 C CA . GLN A 1 132 ? -25.324 -5.761 33.271 1.00 90.75 132 GLN A CA 1
ATOM 1012 C C . GLN A 1 132 ? -24.957 -4.751 32.175 1.00 90.75 132 GLN A C 1
ATOM 1014 O O . GLN A 1 132 ? -24.527 -5.149 31.096 1.00 90.75 132 GLN A O 1
ATOM 1019 N N . ARG A 1 133 ? -25.095 -3.444 32.435 1.00 90.94 133 ARG A N 1
ATOM 1020 C CA . ARG A 1 133 ? -24.719 -2.389 31.478 1.00 90.94 133 ARG A CA 1
ATOM 1021 C C . ARG A 1 133 ? -23.214 -2.303 31.271 1.00 90.94 133 ARG A C 1
ATOM 1023 O O . ARG A 1 133 ? -22.784 -2.142 30.137 1.00 90.94 133 ARG A O 1
ATOM 1030 N N . GLU A 1 134 ? -22.431 -2.419 32.337 1.00 91.44 134 GLU A N 1
ATOM 1031 C CA . GLU A 1 134 ? -20.968 -2.435 32.268 1.00 91.44 134 GLU A CA 1
ATOM 1032 C C . GLU A 1 134 ? -20.480 -3.653 31.482 1.00 91.44 134 GLU A C 1
ATOM 1034 O O . GLU A 1 134 ? -19.685 -3.510 30.557 1.00 91.44 134 GLU A O 1
ATOM 1039 N N . GLN A 1 135 ? -2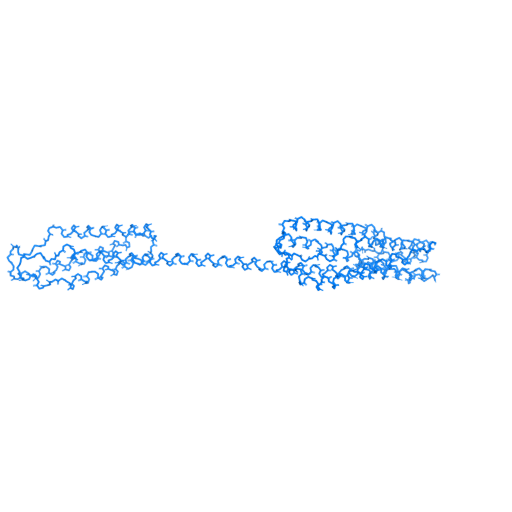1.021 -4.840 31.770 1.00 92.44 135 GLN A N 1
ATOM 1040 C CA . GLN A 1 135 ? -20.708 -6.052 31.013 1.00 92.44 135 GLN A CA 1
ATOM 1041 C C . GLN A 1 135 ? -21.112 -5.921 29.542 1.00 92.44 135 GLN A C 1
ATOM 1043 O O . GLN A 1 135 ? -20.312 -6.232 28.662 1.00 92.44 135 GLN A O 1
ATOM 1048 N N . ALA A 1 136 ? -22.311 -5.404 29.256 1.00 93.12 136 ALA A N 1
ATOM 1049 C CA . ALA A 1 136 ? -22.758 -5.164 27.887 1.00 93.12 136 ALA A CA 1
ATOM 1050 C C . ALA A 1 136 ? -21.870 -4.141 27.156 1.00 93.12 136 ALA A C 1
ATOM 1052 O O . ALA A 1 136 ? -21.548 -4.344 25.988 1.00 93.12 136 ALA A O 1
ATOM 1053 N N . ALA A 1 137 ? -21.428 -3.078 27.835 1.00 94.56 137 ALA A N 1
ATOM 1054 C CA . ALA A 1 137 ? -20.524 -2.079 27.272 1.00 94.56 137 ALA A CA 1
ATOM 1055 C C . ALA A 1 137 ? -19.134 -2.665 26.985 1.00 94.56 137 ALA A C 1
ATOM 1057 O O . ALA A 1 137 ? -18.598 -2.453 25.900 1.00 94.56 137 ALA A O 1
ATOM 1058 N N . HIS A 1 138 ? -18.575 -3.457 27.905 1.00 93.81 138 HIS A N 1
ATOM 1059 C CA . HIS A 1 138 ? -17.303 -4.149 27.691 1.00 93.81 138 HIS A CA 1
ATOM 1060 C C . HIS A 1 138 ? -17.376 -5.160 26.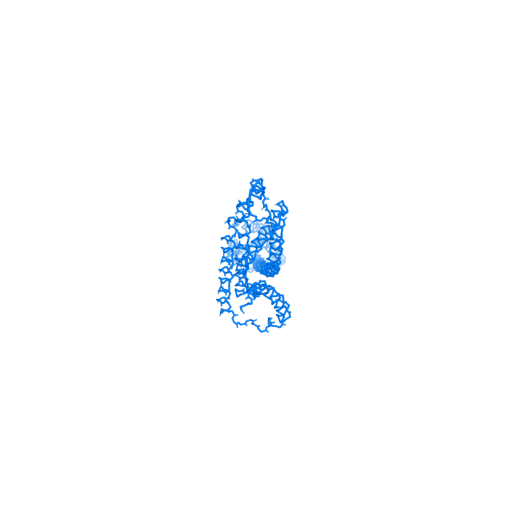543 1.00 93.81 138 HIS A C 1
ATOM 1062 O O . HIS A 1 138 ? -16.449 -5.239 25.739 1.00 93.81 138 HIS A O 1
ATOM 1068 N N . LEU A 1 139 ? -18.471 -5.916 26.436 1.00 94.19 139 LEU A N 1
ATOM 1069 C CA . LEU A 1 139 ? -18.684 -6.843 25.324 1.00 94.19 139 LEU A CA 1
ATOM 1070 C C . LEU A 1 139 ? -18.829 -6.099 23.991 1.00 94.19 139 LEU A C 1
ATOM 1072 O O . LEU A 1 139 ? -18.207 -6.500 23.010 1.00 94.19 139 LEU A O 1
ATOM 1076 N N . ALA A 1 140 ? -19.581 -4.995 23.961 1.00 95.00 140 ALA A N 1
ATOM 1077 C CA . ALA A 1 140 ? -19.728 -4.164 22.768 1.00 95.00 140 ALA A CA 1
ATOM 1078 C C . ALA A 1 140 ? -18.396 -3.535 22.329 1.00 95.00 140 ALA A C 1
ATOM 1080 O O . ALA A 1 140 ? -18.114 -3.469 21.135 1.00 95.00 140 ALA A O 1
ATOM 1081 N N . GLU A 1 141 ? -17.559 -3.107 23.275 1.00 94.94 141 GLU A N 1
ATOM 1082 C CA . GLU A 1 141 ? -16.234 -2.563 22.975 1.00 94.94 141 GLU A CA 1
ATOM 1083 C C . GLU A 1 141 ? -15.291 -3.639 22.423 1.00 94.94 141 GLU A C 1
ATOM 1085 O O . GLU A 1 141 ? -14.632 -3.426 21.407 1.00 94.94 141 GLU A O 1
ATOM 1090 N N . ARG A 1 142 ? -15.289 -4.840 23.015 1.00 94.50 142 ARG A N 1
ATOM 1091 C CA . ARG A 1 142 ? -14.518 -5.977 22.486 1.00 94.50 142 ARG A CA 1
ATOM 1092 C C . ARG A 1 142 ? -14.972 -6.379 21.085 1.00 94.50 142 ARG A C 1
ATOM 1094 O O . ARG A 1 142 ? -14.125 -6.664 20.246 1.00 94.50 142 ARG A O 1
ATOM 1101 N N . ASP A 1 143 ? -16.277 -6.379 20.821 1.00 95.31 143 ASP A N 1
ATOM 1102 C CA . ASP A 1 143 ? -16.827 -6.669 19.492 1.00 95.31 143 ASP A CA 1
ATOM 1103 C C . ASP A 1 143 ? -16.426 -5.596 18.465 1.00 95.31 143 ASP A C 1
ATOM 1105 O O . ASP A 1 143 ? -16.022 -5.924 17.350 1.00 95.31 143 ASP A O 1
ATOM 1109 N N . ARG A 1 144 ? -16.437 -4.310 18.844 1.00 94.94 144 ARG A N 1
ATOM 1110 C CA . ARG A 1 144 ? -15.940 -3.216 17.989 1.00 94.94 144 ARG A CA 1
ATOM 1111 C C . ARG A 1 144 ? -14.460 -3.370 17.662 1.00 94.94 144 ARG A C 1
ATOM 1113 O O . ARG A 1 144 ? -14.092 -3.252 16.497 1.00 94.94 144 ARG A O 1
ATOM 1120 N N . GLN A 1 145 ? -13.631 -3.669 18.658 1.00 95.44 145 GLN A N 1
ATOM 1121 C CA . GLN A 1 145 ? -12.196 -3.883 18.461 1.00 95.44 145 GLN A CA 1
ATOM 1122 C C . GLN A 1 145 ? -11.923 -5.121 17.602 1.00 95.44 145 GLN A C 1
ATOM 1124 O O . GLN A 1 145 ? -11.100 -5.063 16.690 1.00 95.44 145 GLN A O 1
ATOM 1129 N N . ALA A 1 146 ? -12.653 -6.217 17.829 1.00 94.38 146 ALA A N 1
ATOM 1130 C CA . ALA A 1 146 ? -12.551 -7.425 17.016 1.00 94.38 146 ALA A CA 1
ATOM 1131 C C . ALA A 1 146 ? -12.942 -7.159 15.553 1.00 94.38 146 ALA A C 1
ATOM 1133 O O . ALA A 1 146 ? -12.230 -7.584 14.645 1.00 94.38 146 ALA A O 1
ATOM 1134 N N . LYS A 1 147 ? -14.022 -6.404 15.311 1.00 95.25 147 LYS A N 1
ATOM 1135 C CA . LYS A 1 147 ? -14.449 -5.995 13.963 1.00 95.25 147 LYS A CA 1
ATOM 1136 C C . LYS A 1 147 ? -13.444 -5.065 1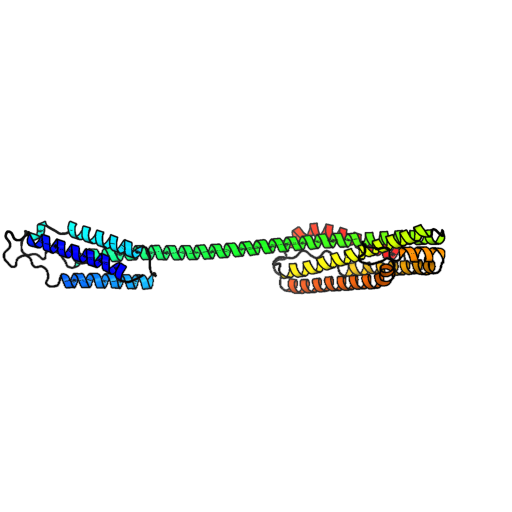3.290 1.00 95.25 147 LYS A C 1
ATOM 1138 O O . LYS A 1 147 ? -13.127 -5.275 12.125 1.00 95.25 147 LYS A O 1
ATOM 1143 N N . ALA A 1 148 ? -12.919 -4.074 14.010 1.00 95.31 148 ALA A N 1
ATOM 1144 C CA . ALA A 1 148 ? -11.902 -3.165 13.485 1.00 95.31 148 ALA A CA 1
ATOM 1145 C C . ALA A 1 148 ? -10.623 -3.921 13.098 1.00 95.31 148 ALA A C 1
ATOM 1147 O O . ALA A 1 148 ? -10.111 -3.734 11.997 1.00 95.31 148 ALA A O 1
ATOM 1148 N N . ARG A 1 149 ? -10.164 -4.845 13.954 1.00 94.75 149 ARG A N 1
ATOM 1149 C CA . ARG A 1 149 ? -9.021 -5.718 13.658 1.00 94.75 149 ARG A CA 1
ATOM 1150 C C . ARG A 1 149 ? -9.297 -6.617 12.454 1.00 94.75 149 ARG A C 1
ATOM 1152 O O . ARG A 1 149 ? -8.460 -6.696 11.566 1.00 94.75 149 ARG A O 1
ATOM 1159 N N . ALA A 1 150 ? -10.472 -7.244 12.381 1.00 93.56 150 ALA A N 1
ATOM 1160 C CA . ALA A 1 150 ? -10.847 -8.095 11.251 1.00 93.56 150 ALA A CA 1
ATOM 1161 C C . ALA A 1 150 ? -10.904 -7.320 9.924 1.00 93.56 150 ALA A C 1
ATOM 1163 O O . ALA A 1 150 ? -10.431 -7.820 8.907 1.00 93.56 150 ALA A O 1
ATOM 1164 N N . ASN A 1 151 ? -11.442 -6.097 9.927 1.00 95.12 151 ASN A N 1
ATOM 1165 C CA . ASN A 1 151 ? -11.465 -5.239 8.743 1.00 95.12 151 ASN A CA 1
ATOM 1166 C C . ASN A 1 151 ? -10.052 -4.822 8.327 1.00 95.12 151 ASN A C 1
ATOM 1168 O O . ASN A 1 151 ? -9.711 -4.963 7.159 1.00 95.12 151 ASN A O 1
ATOM 1172 N N . ARG A 1 152 ? -9.204 -4.416 9.281 1.00 94.75 152 ARG A N 1
ATOM 1173 C CA . ARG A 1 152 ? -7.805 -4.072 9.001 1.00 94.75 152 ARG A CA 1
ATOM 1174 C C . ARG A 1 152 ? -7.038 -5.245 8.388 1.00 94.75 152 ARG A C 1
ATOM 1176 O O . ARG A 1 152 ? -6.312 -5.060 7.422 1.00 94.75 152 ARG A O 1
ATOM 1183 N N . GLN A 1 153 ? -7.230 -6.455 8.911 1.00 93.81 153 GLN A N 1
ATOM 1184 C CA . GLN A 1 153 ? -6.606 -7.660 8.360 1.00 93.81 153 GLN A CA 1
ATOM 1185 C C . GLN A 1 153 ? -7.121 -7.985 6.947 1.00 93.81 153 GLN A C 1
ATOM 1187 O O . GLN A 1 153 ? -6.344 -8.423 6.105 1.00 93.81 153 GLN A O 1
ATOM 1192 N N . ARG A 1 154 ? -8.401 -7.728 6.640 1.00 92.38 154 ARG A N 1
ATOM 1193 C CA . ARG A 1 154 ? -8.922 -7.861 5.266 1.00 92.38 154 ARG A CA 1
ATOM 1194 C C . ARG A 1 154 ? -8.295 -6.849 4.313 1.00 92.38 154 ARG A C 1
ATOM 1196 O O . ARG A 1 154 ? -7.809 -7.255 3.269 1.00 92.38 154 ARG A O 1
ATOM 1203 N N . GLU A 1 155 ? -8.242 -5.576 4.702 1.00 94.38 155 GLU A N 1
ATOM 1204 C CA . GLU A 1 155 ? -7.605 -4.514 3.909 1.00 94.38 155 GLU A CA 1
ATOM 1205 C C . GLU A 1 155 ? -6.132 -4.828 3.615 1.00 94.38 155 GLU A C 1
ATOM 1207 O O . GLU A 1 155 ? -5.675 -4.658 2.487 1.00 94.38 155 GLU A O 1
ATOM 1212 N N . LEU A 1 156 ? -5.394 -5.330 4.612 1.00 93.44 156 LEU A N 1
ATOM 1213 C CA . LEU A 1 156 ? -4.014 -5.786 4.433 1.00 93.44 156 LEU A CA 1
ATOM 1214 C C . LEU A 1 156 ? -3.932 -6.967 3.458 1.00 93.44 156 LEU A C 1
ATOM 1216 O O . LEU A 1 156 ? -3.100 -6.949 2.557 1.00 93.44 156 LEU A O 1
ATOM 1220 N N . GLY A 1 157 ? -4.814 -7.961 3.594 1.00 90.31 157 GLY A N 1
ATOM 1221 C CA . GLY A 1 157 ? -4.870 -9.108 2.685 1.00 90.31 157 GLY A CA 1
ATOM 1222 C C . GLY A 1 157 ? -5.172 -8.720 1.234 1.00 90.31 157 GLY A C 1
ATOM 1223 O O . GLY A 1 157 ? -4.538 -9.239 0.317 1.00 90.31 157 GLY A O 1
ATOM 1224 N N . ASP A 1 158 ? -6.097 -7.785 1.017 1.00 91.12 158 ASP A N 1
ATOM 1225 C CA . ASP A 1 158 ? -6.433 -7.283 -0.319 1.00 91.12 158 ASP A CA 1
ATOM 1226 C C . ASP A 1 158 ? -5.291 -6.439 -0.903 1.00 91.12 158 ASP A C 1
ATOM 1228 O O . ASP A 1 158 ? -4.937 -6.612 -2.068 1.00 91.12 158 ASP A O 1
ATOM 1232 N N . SER A 1 159 ? -4.641 -5.610 -0.079 1.00 92.50 159 SER A N 1
ATOM 1233 C CA . SER A 1 159 ? -3.443 -4.852 -0.463 1.00 92.50 159 SER A CA 1
ATOM 1234 C C . SER A 1 159 ? -2.286 -5.768 -0.877 1.00 92.50 159 SER A C 1
ATOM 1236 O O . SER A 1 159 ? -1.635 -5.515 -1.889 1.00 92.50 159 SER A O 1
ATOM 1238 N N . LEU A 1 160 ? -2.054 -6.869 -0.149 1.00 91.88 160 LEU A N 1
ATOM 1239 C CA . LEU A 1 160 ? -1.027 -7.857 -0.494 1.00 91.88 160 LEU A CA 1
ATOM 1240 C C . LEU A 1 160 ? -1.293 -8.494 -1.860 1.00 91.88 160 LEU A C 1
ATOM 1242 O O . LEU A 1 160 ? -0.385 -8.553 -2.685 1.00 91.88 160 LEU A O 1
ATOM 1246 N N . ARG A 1 161 ? -2.536 -8.920 -2.120 1.00 90.31 161 ARG A N 1
ATOM 1247 C CA . ARG A 1 161 ? -2.927 -9.486 -3.423 1.00 90.31 161 ARG A CA 1
ATOM 1248 C C . ARG A 1 161 ? -2.746 -8.479 -4.548 1.00 90.31 161 ARG A C 1
ATOM 1250 O O . ARG A 1 161 ? -2.103 -8.799 -5.539 1.00 90.31 161 ARG A O 1
ATOM 1257 N N . GLN A 1 162 ? -3.240 -7.258 -4.356 1.00 91.94 162 GLN A N 1
ATOM 1258 C CA . GLN A 1 162 ? -3.096 -6.194 -5.341 1.00 91.94 162 GLN A CA 1
ATOM 1259 C C . GLN A 1 162 ? -1.618 -5.898 -5.633 1.00 91.94 162 GLN A C 1
ATOM 1261 O O . GLN A 1 162 ? -1.238 -5.783 -6.792 1.00 91.94 162 GLN A O 1
ATOM 1266 N N . CYS A 1 163 ? -0.761 -5.847 -4.607 1.00 93.06 163 CYS A N 1
ATOM 1267 C CA . CYS A 1 163 ? 0.678 -5.657 -4.799 1.00 93.06 163 CYS A CA 1
ATOM 1268 C C . CYS A 1 163 ? 1.313 -6.797 -5.605 1.00 93.06 163 CYS A C 1
ATOM 1270 O O . CYS A 1 163 ? 2.189 -6.529 -6.425 1.00 93.06 163 CYS A O 1
ATOM 1272 N N . CYS A 1 164 ? 0.904 -8.048 -5.373 1.00 90.69 164 CYS A N 1
ATOM 1273 C CA . CYS A 1 164 ? 1.372 -9.193 -6.153 1.00 90.69 164 CYS A CA 1
ATOM 1274 C C . CYS A 1 164 ? 0.917 -9.091 -7.616 1.00 90.69 164 CYS A C 1
ATOM 1276 O O . CYS A 1 164 ? 1.746 -9.228 -8.513 1.00 90.69 164 CYS A O 1
ATOM 1278 N N . ASP A 1 165 ? -0.356 -8.791 -7.865 1.00 91.25 165 ASP A N 1
ATOM 1279 C CA . ASP A 1 165 ? -0.887 -8.652 -9.225 1.00 91.25 165 ASP A CA 1
ATOM 1280 C C . ASP A 1 165 ? -0.196 -7.506 -9.981 1.00 91.25 165 ASP A C 1
ATOM 1282 O O . ASP A 1 165 ? 0.265 -7.686 -11.110 1.00 91.25 165 ASP A O 1
ATOM 1286 N N . ASP A 1 166 ? -0.040 -6.347 -9.336 1.00 93.81 166 ASP A N 1
ATOM 1287 C CA . ASP A 1 166 ? 0.649 -5.185 -9.901 1.00 93.81 166 ASP A CA 1
ATOM 1288 C C . ASP A 1 166 ? 2.133 -5.478 -10.171 1.00 93.81 166 ASP A C 1
ATOM 1290 O O . ASP A 1 166 ? 2.670 -5.077 -11.209 1.00 93.81 166 ASP A O 1
ATOM 1294 N N . ALA A 1 167 ? 2.801 -6.203 -9.267 1.00 93.56 167 ALA A N 1
ATOM 1295 C CA . ALA A 1 167 ? 4.186 -6.627 -9.444 1.00 93.56 167 ALA A CA 1
ATOM 1296 C C . ALA A 1 167 ? 4.337 -7.588 -10.627 1.00 93.56 167 ALA A C 1
ATOM 1298 O O . ALA A 1 167 ? 5.248 -7.423 -11.436 1.00 93.56 167 ALA A O 1
ATOM 1299 N N . LEU A 1 168 ? 3.441 -8.567 -10.754 1.00 91.44 168 LEU A N 1
ATOM 1300 C CA . LEU A 1 168 ? 3.474 -9.524 -11.852 1.00 91.44 168 LEU A CA 1
ATOM 1301 C C . LEU A 1 168 ? 3.218 -8.841 -13.197 1.00 91.44 168 LEU A C 1
ATOM 1303 O O . LEU A 1 168 ? 3.984 -9.043 -14.135 1.00 91.44 168 LEU A O 1
ATOM 1307 N N . ASN A 1 169 ? 2.201 -7.982 -13.276 1.00 93.19 169 ASN A N 1
ATOM 1308 C CA . ASN A 1 169 ? 1.907 -7.224 -14.491 1.00 93.19 169 ASN A CA 1
ATOM 1309 C C . ASN A 1 169 ? 3.089 -6.319 -14.875 1.00 93.19 169 ASN A C 1
ATOM 1311 O O . ASN A 1 169 ? 3.494 -6.277 -16.034 1.00 93.19 169 ASN A O 1
ATOM 1315 N N . ALA A 1 170 ? 3.712 -5.645 -13.900 1.00 94.00 170 ALA A N 1
ATOM 1316 C CA . ALA A 1 170 ? 4.920 -4.865 -14.154 1.00 94.00 170 ALA A CA 1
ATOM 1317 C C . ALA A 1 170 ? 6.084 -5.735 -14.643 1.00 94.00 170 ALA A C 1
ATOM 1319 O O . ALA A 1 170 ? 6.790 -5.342 -15.566 1.00 94.00 170 ALA A O 1
ATOM 1320 N N . PHE A 1 171 ? 6.275 -6.918 -14.061 1.00 92.88 171 PHE A N 1
ATOM 1321 C CA . PHE A 1 171 ? 7.325 -7.841 -14.477 1.00 92.88 171 PHE A CA 1
ATOM 1322 C C . PHE A 1 171 ? 7.123 -8.339 -15.918 1.00 92.88 171 PHE A C 1
ATOM 1324 O O . PHE A 1 171 ? 8.085 -8.412 -16.678 1.00 92.88 171 PHE A O 1
ATOM 1331 N N . GLU A 1 172 ? 5.879 -8.589 -16.331 1.00 91.69 172 GLU A N 1
ATOM 1332 C CA . GLU A 1 172 ? 5.528 -8.978 -17.705 1.00 91.69 172 GLU A CA 1
ATOM 1333 C C . GLU A 1 172 ? 5.710 -7.868 -18.746 1.00 91.69 172 GLU A C 1
ATOM 1335 O O . GLU A 1 172 ? 5.967 -8.146 -19.920 1.00 91.69 172 GLU A O 1
ATOM 1340 N N . GLU A 1 173 ? 5.602 -6.604 -18.341 1.00 94.06 173 GLU A N 1
ATOM 1341 C CA . GLU A 1 173 ? 5.809 -5.459 -19.231 1.00 94.06 173 GLU A CA 1
ATOM 1342 C C . GLU A 1 173 ? 7.298 -5.216 -19.541 1.00 94.06 173 GLU A C 1
ATOM 1344 O O . GLU A 1 173 ? 7.631 -4.732 -20.629 1.00 94.06 173 GLU A O 1
ATOM 1349 N N . LEU A 1 174 ? 8.211 -5.593 -18.633 1.00 93.19 174 LEU A N 1
ATOM 1350 C CA . LEU A 1 174 ? 9.650 -5.318 -18.760 1.00 93.19 174 LEU A CA 1
ATOM 1351 C C . LEU A 1 174 ? 10.265 -5.825 -20.081 1.00 93.19 174 LEU A C 1
ATOM 1353 O O . LEU A 1 174 ? 10.886 -5.014 -20.780 1.00 93.19 174 LEU A O 1
ATOM 1357 N N . PRO A 1 175 ? 10.097 -7.100 -20.49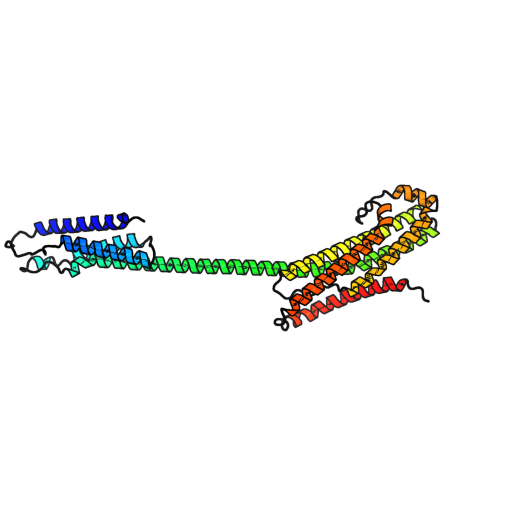3 1.00 91.69 175 PRO A N 1
ATOM 1358 C CA . PRO A 1 175 ? 10.680 -7.583 -21.744 1.00 91.69 175 PRO A CA 1
ATOM 1359 C C . PRO A 1 175 ? 10.096 -6.876 -22.966 1.00 91.69 175 PRO A C 1
ATOM 1361 O O . PRO A 1 175 ? 10.812 -6.643 -23.934 1.00 91.69 175 PRO A O 1
ATOM 1364 N N . THR A 1 176 ? 8.815 -6.501 -22.924 1.00 93.25 176 THR A N 1
ATOM 1365 C CA . THR A 1 176 ? 8.142 -5.809 -24.032 1.00 93.25 176 THR A CA 1
ATOM 1366 C C . THR A 1 176 ? 8.809 -4.465 -24.321 1.00 93.25 176 THR A C 1
ATOM 1368 O O . THR A 1 176 ? 9.029 -4.112 -25.480 1.00 93.25 176 THR A O 1
ATOM 1371 N N . HIS A 1 177 ? 9.194 -3.724 -23.279 1.00 93.81 177 HIS A N 1
ATOM 1372 C CA . HIS A 1 177 ? 9.927 -2.470 -23.444 1.00 93.81 177 HIS A CA 1
ATOM 1373 C C . HIS A 1 177 ? 11.347 -2.676 -23.982 1.00 93.81 177 HIS A C 1
ATOM 1375 O O . HIS A 1 177 ? 11.774 -1.900 -24.835 1.00 93.81 177 HIS A O 1
ATOM 1381 N N . LEU A 1 178 ? 12.052 -3.723 -23.543 1.00 92.56 178 LEU A N 1
ATOM 1382 C CA . LEU A 1 178 ? 13.391 -4.043 -24.052 1.00 92.56 178 LEU A CA 1
ATOM 1383 C C . LEU A 1 178 ? 13.364 -4.499 -25.519 1.00 92.56 178 LEU A C 1
ATOM 1385 O O . LEU A 1 178 ? 14.206 -4.067 -26.301 1.00 92.56 178 LEU A O 1
ATOM 1389 N N . ILE A 1 179 ? 12.381 -5.319 -25.909 1.00 92.69 179 ILE A N 1
ATOM 1390 C CA . ILE A 1 179 ? 12.177 -5.752 -27.301 1.00 92.69 179 ILE A CA 1
ATOM 1391 C C . ILE A 1 179 ? 11.892 -4.544 -28.189 1.00 92.69 179 ILE A C 1
ATOM 1393 O O . ILE A 1 179 ? 12.577 -4.350 -29.184 1.00 92.69 179 ILE A O 1
ATOM 1397 N N . ALA A 1 180 ? 10.950 -3.683 -27.799 1.00 94.38 180 ALA A N 1
ATOM 1398 C CA . ALA A 1 180 ? 10.624 -2.501 -28.590 1.00 94.38 180 ALA A CA 1
ATOM 1399 C C . ALA A 1 180 ? 11.811 -1.526 -28.704 1.00 94.38 180 ALA A C 1
ATOM 1401 O O . ALA A 1 180 ? 12.070 -0.993 -29.781 1.00 94.38 180 ALA A O 1
ATOM 1402 N N . ALA A 1 181 ? 12.575 -1.327 -27.620 1.00 93.75 181 ALA A N 1
ATOM 1403 C CA . ALA A 1 181 ? 13.801 -0.530 -27.655 1.00 93.75 181 ALA A CA 1
ATOM 1404 C C . ALA A 1 181 ? 14.835 -1.111 -28.631 1.00 93.75 181 ALA A C 1
ATOM 1406 O O . ALA A 1 181 ? 15.432 -0.359 -29.402 1.00 93.75 181 ALA A O 1
ATOM 1407 N N . ARG A 1 182 ? 15.024 -2.437 -28.617 1.00 93.62 182 ARG A N 1
ATOM 1408 C CA . ARG A 1 182 ? 15.913 -3.150 -29.540 1.00 93.62 182 ARG A CA 1
ATOM 1409 C C . ARG A 1 182 ? 15.462 -2.994 -30.988 1.00 93.62 182 ARG A C 1
ATOM 1411 O O . ARG A 1 182 ? 16.258 -2.553 -31.803 1.00 93.62 182 ARG A O 1
ATOM 1418 N N . ASP A 1 183 ? 14.209 -3.311 -31.291 1.00 94.81 183 ASP A N 1
ATOM 1419 C CA . ASP A 1 183 ? 13.693 -3.295 -32.662 1.00 94.81 183 ASP A CA 1
ATOM 1420 C C . ASP A 1 183 ? 13.775 -1.874 -33.259 1.00 94.81 183 ASP A C 1
ATOM 1422 O O . ASP A 1 183 ? 14.115 -1.689 -34.427 1.00 94.81 183 ASP A O 1
ATOM 1426 N N . THR A 1 184 ? 13.565 -0.848 -32.426 1.00 94.94 184 THR A N 1
ATOM 1427 C CA . THR A 1 184 ? 13.739 0.556 -32.826 1.00 94.94 184 THR A CA 1
ATOM 1428 C C . THR A 1 184 ? 15.216 0.924 -33.044 1.00 94.94 184 THR A C 1
ATOM 1430 O O . THR A 1 184 ? 15.527 1.705 -33.942 1.00 94.94 184 THR A O 1
ATOM 1433 N N . LEU A 1 185 ? 16.151 0.367 -32.260 1.00 94.44 185 LEU A N 1
ATOM 1434 C CA . LEU A 1 185 ? 17.593 0.547 -32.500 1.00 94.44 185 LEU A CA 1
ATOM 1435 C C . LEU A 1 185 ? 18.045 -0.127 -33.793 1.00 94.44 185 LEU A C 1
ATOM 1437 O O . LEU A 1 185 ? 18.804 0.479 -34.543 1.00 94.44 185 LEU A O 1
ATOM 1441 N N . ASP A 1 186 ? 17.550 -1.331 -34.075 1.00 94.00 186 ASP A N 1
ATOM 1442 C CA . ASP A 1 186 ? 17.845 -2.045 -35.320 1.00 94.00 186 ASP A CA 1
ATOM 1443 C C . ASP A 1 186 ? 17.349 -1.226 -36.532 1.00 94.00 186 ASP A C 1
ATOM 1445 O O . ASP A 1 186 ? 18.045 -1.088 -37.540 1.00 94.00 186 ASP A O 1
ATOM 1449 N N . GLN A 1 187 ? 16.182 -0.581 -36.409 1.00 95.25 187 GLN A N 1
ATOM 1450 C CA . GLN A 1 187 ? 15.694 0.364 -37.414 1.00 95.25 187 GLN A CA 1
ATOM 1451 C C . GLN A 1 187 ? 16.576 1.619 -37.517 1.00 95.25 187 GLN A C 1
ATOM 1453 O O . GLN A 1 187 ? 16.871 2.073 -38.623 1.00 95.25 187 GLN A O 1
ATOM 1458 N N . ALA A 1 188 ? 17.006 2.192 -36.388 1.00 95.38 188 ALA A N 1
ATOM 1459 C CA . ALA A 1 188 ? 17.897 3.350 -36.382 1.00 95.38 188 ALA A CA 1
ATOM 1460 C C . ALA A 1 188 ? 19.220 3.038 -37.098 1.00 95.38 188 ALA A C 1
ATOM 1462 O O . ALA A 1 188 ? 19.700 3.854 -37.880 1.00 95.38 188 ALA A O 1
ATOM 1463 N N . GLU A 1 189 ? 19.781 1.848 -36.900 1.00 94.81 189 GLU A N 1
ATOM 1464 C CA . GLU A 1 189 ? 20.988 1.389 -37.588 1.00 94.81 189 GLU A CA 1
ATOM 1465 C C . GLU A 1 189 ? 20.803 1.349 -39.114 1.00 94.81 189 GLU A C 1
ATOM 1467 O O . GLU A 1 189 ? 21.614 1.911 -39.855 1.00 94.81 189 GLU A O 1
ATOM 1472 N N . GLN A 1 190 ? 19.693 0.785 -39.600 1.00 95.19 190 GLN A N 1
ATOM 1473 C CA . GLN A 1 190 ? 19.377 0.795 -41.031 1.00 95.19 190 GLN A CA 1
ATOM 1474 C C . GLN A 1 190 ? 19.238 2.228 -41.575 1.00 95.19 190 GLN A C 1
ATOM 1476 O O . GLN A 1 190 ? 19.843 2.576 -42.592 1.00 95.19 190 GLN A O 1
ATOM 1481 N N . LEU A 1 191 ? 18.488 3.084 -40.875 1.00 95.00 191 LEU A N 1
ATOM 1482 C CA . LEU A 1 191 ? 18.275 4.483 -41.262 1.00 95.00 191 LEU A CA 1
ATOM 1483 C C . LEU A 1 191 ? 19.581 5.289 -41.272 1.00 95.00 191 LEU A C 1
ATOM 1485 O O . LEU A 1 191 ? 19.745 6.198 -42.089 1.00 95.00 191 LEU A O 1
ATOM 1489 N N . PHE A 1 192 ? 20.519 4.950 -40.389 1.00 94.75 192 PHE A N 1
ATOM 1490 C CA . PHE A 1 192 ? 21.852 5.534 -40.375 1.00 94.75 192 PHE A CA 1
ATOM 1491 C C . PHE A 1 192 ? 22.621 5.190 -41.659 1.00 94.75 192 PHE A C 1
ATOM 1493 O O . PHE A 1 192 ? 23.140 6.090 -42.319 1.00 94.75 192 PHE A O 1
ATOM 1500 N N . HIS A 1 193 ? 22.626 3.916 -42.069 1.00 95.00 193 HIS A N 1
ATOM 1501 C CA . HIS A 1 193 ? 23.273 3.473 -43.310 1.00 95.00 193 HIS A CA 1
ATOM 1502 C C . HIS A 1 193 ? 22.648 4.074 -44.575 1.00 95.00 193 HIS A C 1
ATOM 1504 O O . HIS A 1 193 ? 23.351 4.351 -45.549 1.00 95.00 193 HIS A O 1
ATOM 1510 N N . GLU A 1 194 ? 21.341 4.320 -44.554 1.00 96.00 194 GLU A N 1
ATOM 1511 C CA . GLU A 1 194 ? 20.601 4.944 -45.654 1.00 96.00 194 GLU A CA 1
ATOM 1512 C C . GLU A 1 194 ? 20.757 6.476 -45.706 1.00 96.00 194 GLU A C 1
ATOM 1514 O O . GLU A 1 194 ? 20.228 7.117 -46.613 1.00 96.00 194 GLU A O 1
ATOM 1519 N N . ASN A 1 195 ? 21.498 7.084 -44.769 1.00 95.56 195 ASN A N 1
ATOM 1520 C CA . ASN A 1 195 ? 21.600 8.540 -44.600 1.00 95.56 195 ASN A CA 1
ATOM 1521 C C . ASN A 1 195 ? 20.232 9.220 -44.381 1.00 95.56 195 ASN A C 1
ATOM 1523 O O . ASN A 1 195 ? 20.016 10.376 -44.753 1.00 95.56 195 ASN A O 1
ATOM 1527 N N . ALA A 1 196 ? 19.285 8.516 -43.758 1.00 95.88 196 ALA A N 1
ATOM 1528 C CA . ALA A 1 196 ? 17.969 9.041 -43.423 1.00 95.88 196 ALA A CA 1
ATOM 1529 C C . ALA A 1 196 ? 18.045 9.894 -42.141 1.00 95.88 196 ALA A C 1
ATOM 1531 O O . ALA A 1 196 ? 17.652 9.468 -41.054 1.00 95.88 196 ALA A O 1
ATOM 1532 N N . TYR A 1 197 ? 18.544 11.128 -42.274 1.00 93.50 197 TYR A N 1
ATOM 1533 C CA . TYR A 1 197 ? 18.948 11.984 -41.148 1.00 93.50 197 TYR A CA 1
ATOM 1534 C C . TYR A 1 197 ? 17.866 12.220 -40.079 1.00 93.50 197 TYR A C 1
ATOM 1536 O O . TYR A 1 197 ? 18.094 11.988 -38.894 1.00 93.50 197 TYR A O 1
ATOM 1544 N N . ALA A 1 198 ? 16.686 12.713 -40.469 1.00 93.38 198 ALA A N 1
ATOM 1545 C CA . ALA A 1 198 ? 15.610 13.006 -39.519 1.00 93.38 198 ALA A CA 1
ATOM 1546 C C . ALA A 1 198 ? 14.909 11.738 -38.982 1.00 93.38 198 ALA A C 1
ATOM 1548 O O . ALA A 1 198 ? 14.679 11.685 -37.770 1.00 93.38 198 ALA A O 1
ATOM 1549 N N . PRO A 1 199 ? 14.592 10.725 -39.819 1.00 96.38 199 PRO A N 1
ATOM 1550 C CA . PRO A 1 199 ? 14.054 9.449 -39.344 1.00 96.38 199 PRO A CA 1
ATOM 1551 C C . PRO A 1 199 ? 14.957 8.730 -38.338 1.00 96.38 199 PRO A C 1
ATOM 1553 O O . PRO A 1 199 ? 14.451 8.225 -37.341 1.00 96.38 199 PRO A O 1
ATOM 1556 N N . PHE A 1 200 ? 16.279 8.743 -38.544 1.00 96.06 200 PHE A N 1
ATOM 1557 C CA . PHE A 1 200 ? 17.243 8.183 -37.594 1.00 96.06 200 PHE A CA 1
ATOM 1558 C C . PHE A 1 200 ? 17.055 8.755 -36.184 1.00 96.06 200 PHE A C 1
ATOM 1560 O O . PHE A 1 200 ? 16.882 8.006 -35.226 1.00 96.06 200 PHE A O 1
ATOM 1567 N N . TRP A 1 201 ? 17.026 10.085 -36.049 1.00 94.00 201 TRP A N 1
ATOM 1568 C CA . TRP A 1 201 ? 16.862 10.718 -34.738 1.00 94.00 201 TRP A CA 1
ATOM 1569 C C . TRP A 1 201 ? 15.503 10.427 -34.108 1.00 94.00 201 TRP A C 1
ATOM 1571 O O . TRP A 1 201 ? 15.426 10.295 -32.892 1.00 94.00 201 TRP A O 1
ATOM 1581 N N . SER A 1 202 ? 14.451 10.286 -34.916 1.00 93.62 202 SER A N 1
ATOM 1582 C CA . SER A 1 202 ? 13.141 9.860 -34.419 1.00 93.62 202 SER A CA 1
ATOM 1583 C C . SER A 1 202 ? 13.171 8.430 -33.865 1.00 93.62 202 SER A C 1
ATOM 1585 O O . SER A 1 202 ? 12.620 8.198 -32.794 1.00 93.62 202 SER A O 1
ATOM 1587 N N . ALA A 1 203 ? 13.880 7.504 -34.517 1.00 94.56 203 ALA A N 1
ATOM 1588 C CA . ALA A 1 203 ? 14.079 6.151 -33.997 1.00 94.56 203 ALA A CA 1
ATOM 1589 C C . ALA A 1 203 ? 14.918 6.151 -32.698 1.00 94.56 203 ALA A C 1
ATOM 1591 O O . ALA A 1 203 ? 14.576 5.478 -31.727 1.00 94.56 203 ALA A O 1
ATOM 1592 N N . ILE A 1 204 ? 15.971 6.972 -32.611 1.00 93.69 204 ILE A N 1
ATOM 1593 C CA . ILE A 1 204 ? 16.751 7.145 -31.371 1.00 93.69 204 ILE A CA 1
ATOM 1594 C C . ILE A 1 204 ? 15.880 7.692 -30.226 1.00 93.69 204 ILE A C 1
ATOM 1596 O O . ILE A 1 204 ? 15.948 7.184 -29.103 1.00 93.69 204 ILE A O 1
ATOM 1600 N N . GLU A 1 205 ? 15.047 8.702 -30.490 1.00 91.88 205 GLU A N 1
ATOM 1601 C CA . GLU A 1 205 ? 14.097 9.262 -29.518 1.00 91.88 205 GLU A CA 1
ATOM 1602 C C . GLU A 1 205 ? 13.090 8.204 -29.037 1.00 91.88 205 GLU A C 1
ATOM 1604 O O . GLU A 1 205 ? 12.841 8.084 -27.835 1.00 91.88 205 GLU A O 1
ATOM 1609 N N . GLU A 1 206 ? 12.544 7.405 -29.953 1.00 92.56 206 GLU A N 1
ATOM 1610 C CA . GLU A 1 206 ? 11.581 6.348 -29.642 1.00 92.56 206 GLU A CA 1
ATOM 1611 C C . GLU A 1 206 ? 12.206 5.199 -28.837 1.00 92.56 206 GLU A C 1
ATOM 1613 O O . GLU A 1 206 ? 11.649 4.797 -27.810 1.00 92.56 206 GLU A O 1
ATOM 1618 N N . SER A 1 207 ? 13.405 4.740 -29.202 1.00 92.69 207 SER A N 1
ATOM 1619 C CA . SER A 1 207 ? 14.149 3.740 -28.424 1.00 92.69 207 SER A CA 1
ATOM 1620 C C . SER A 1 207 ? 14.441 4.236 -27.002 1.00 92.69 207 SER A C 1
ATOM 1622 O O . SER A 1 207 ? 14.162 3.551 -26.012 1.00 92.69 207 SER A O 1
ATOM 1624 N N . THR A 1 208 ? 14.893 5.487 -26.886 1.00 91.38 208 THR A N 1
ATOM 1625 C CA . THR A 1 208 ? 15.115 6.164 -25.602 1.00 91.38 208 THR A CA 1
ATOM 1626 C C . THR A 1 208 ? 13.818 6.228 -24.780 1.00 91.38 208 THR A C 1
ATOM 1628 O O . THR A 1 208 ? 13.825 6.000 -23.569 1.00 91.38 208 THR A O 1
ATOM 1631 N N . ALA A 1 209 ? 12.669 6.475 -25.417 1.00 91.38 209 ALA A N 1
ATOM 1632 C CA . ALA A 1 209 ? 11.372 6.458 -24.745 1.00 91.38 209 ALA A CA 1
ATOM 1633 C C . ALA A 1 209 ? 10.981 5.054 -24.242 1.00 91.38 209 ALA A C 1
ATOM 1635 O O . ALA A 1 209 ? 10.419 4.933 -23.151 1.00 91.38 209 ALA A O 1
ATOM 1636 N N . HIS A 1 210 ? 11.291 3.987 -24.987 1.00 93.00 210 HIS A N 1
ATOM 1637 C CA . HIS A 1 210 ? 11.073 2.607 -24.538 1.00 93.00 210 HIS A CA 1
ATOM 1638 C C . HIS A 1 210 ? 11.937 2.237 -23.327 1.00 93.00 210 HIS A C 1
ATOM 1640 O O . HIS A 1 210 ? 11.404 1.706 -22.351 1.00 93.00 210 HIS A O 1
ATOM 1646 N N . LEU A 1 211 ? 13.222 2.597 -23.328 1.00 91.69 211 LEU A N 1
ATOM 1647 C CA . LEU A 1 211 ? 14.104 2.416 -22.167 1.00 91.69 211 LEU A CA 1
ATOM 1648 C C . LEU A 1 211 ? 13.655 3.259 -20.957 1.00 91.69 211 LEU A C 1
ATOM 1650 O O . LEU A 1 211 ? 13.752 2.825 -19.809 1.00 91.69 211 LEU A O 1
ATOM 1654 N N . GLY A 1 212 ? 13.072 4.433 -21.202 1.00 90.69 212 GLY A N 1
ATOM 1655 C CA . GLY A 1 212 ? 12.396 5.232 -20.181 1.00 90.69 212 GLY A CA 1
ATOM 1656 C C . GLY A 1 212 ? 11.193 4.540 -19.536 1.00 90.69 212 GLY A C 1
ATOM 1657 O O . GLY A 1 212 ? 11.045 4.550 -18.315 1.00 90.69 212 GLY A O 1
ATOM 1658 N N . ARG A 1 213 ? 10.337 3.901 -20.342 1.00 92.62 213 ARG A N 1
ATOM 1659 C CA . ARG A 1 213 ? 9.202 3.107 -19.838 1.00 92.62 213 ARG A CA 1
ATOM 1660 C C . ARG A 1 213 ? 9.665 1.879 -19.055 1.00 92.62 213 ARG A C 1
ATOM 1662 O O . ARG A 1 213 ? 9.081 1.560 -18.020 1.00 92.62 213 ARG A O 1
ATOM 1669 N N . PHE A 1 214 ? 10.749 1.243 -19.494 1.00 92.75 214 PHE A N 1
ATOM 1670 C CA . PHE A 1 214 ? 11.406 0.172 -18.748 1.00 92.75 214 PHE A CA 1
ATOM 1671 C C . PHE A 1 214 ? 11.857 0.646 -17.353 1.00 92.75 214 PHE A C 1
ATOM 1673 O O . PHE A 1 214 ? 11.466 0.043 -16.356 1.00 92.75 214 PHE A O 1
ATOM 1680 N N . SER A 1 215 ? 12.560 1.783 -17.265 1.00 91.62 215 SER A N 1
ATOM 1681 C CA . SER A 1 215 ? 12.929 2.437 -15.993 1.00 91.62 215 SER A CA 1
ATOM 1682 C C . SER A 1 215 ? 11.719 2.672 -15.077 1.00 91.62 215 SER A C 1
ATOM 1684 O O . SER A 1 215 ? 11.698 2.245 -13.921 1.00 91.62 215 SER A O 1
ATOM 1686 N N . ALA A 1 216 ? 10.656 3.293 -15.599 1.00 91.56 216 ALA A N 1
ATOM 1687 C CA . ALA A 1 216 ? 9.445 3.565 -14.822 1.00 91.56 216 ALA A CA 1
ATOM 1688 C C . ALA A 1 216 ? 8.790 2.280 -14.278 1.00 91.56 216 ALA A C 1
ATOM 1690 O O . ALA A 1 216 ? 8.299 2.252 -13.146 1.00 91.56 216 ALA A O 1
ATOM 1691 N N . THR A 1 217 ? 8.832 1.202 -15.062 1.00 93.31 217 THR A N 1
ATOM 1692 C CA . THR A 1 217 ? 8.302 -0.112 -14.684 1.00 93.31 217 THR A CA 1
ATOM 1693 C C . THR A 1 217 ? 9.117 -0.748 -13.555 1.00 93.31 217 THR A C 1
ATOM 1695 O O . THR A 1 217 ? 8.531 -1.269 -12.605 1.00 93.31 217 THR A O 1
ATOM 1698 N N . LEU A 1 218 ? 10.452 -0.626 -13.577 1.00 92.44 218 LEU A N 1
ATOM 1699 C CA . LEU A 1 218 ? 11.319 -1.063 -12.472 1.00 92.44 218 LEU A CA 1
ATOM 1700 C C . LEU A 1 218 ? 11.003 -0.323 -11.167 1.00 92.44 218 LEU A C 1
ATOM 1702 O O . LEU A 1 218 ? 10.914 -0.937 -10.102 1.00 92.44 218 LEU A O 1
ATOM 1706 N N . VAL A 1 219 ? 10.789 0.995 -11.245 1.00 91.94 219 VAL A N 1
ATOM 1707 C CA . VAL A 1 219 ? 10.415 1.810 -10.079 1.00 91.94 219 VAL A CA 1
ATOM 1708 C C . VAL A 1 219 ? 9.068 1.366 -9.506 1.00 91.94 219 VAL A C 1
ATOM 1710 O O . VAL A 1 219 ? 8.946 1.242 -8.284 1.00 91.94 219 VAL A O 1
ATOM 1713 N N . ARG A 1 220 ? 8.074 1.090 -10.362 1.00 93.44 220 ARG A N 1
ATOM 1714 C CA . ARG A 1 220 ? 6.765 0.571 -9.936 1.00 93.44 220 ARG A CA 1
ATOM 1715 C C . ARG A 1 220 ? 6.907 -0.782 -9.241 1.00 93.44 220 ARG A C 1
ATOM 1717 O O . ARG A 1 220 ? 6.391 -0.949 -8.142 1.00 93.44 220 ARG A O 1
ATOM 1724 N N . LEU A 1 221 ? 7.678 -1.700 -9.821 1.00 93.81 221 LEU A N 1
ATOM 1725 C CA . LEU A 1 221 ? 7.931 -3.017 -9.236 1.00 93.81 221 LEU A CA 1
ATOM 1726 C C . LEU A 1 221 ? 8.617 -2.920 -7.861 1.00 93.81 221 LEU A C 1
ATOM 1728 O O . LEU A 1 221 ? 8.239 -3.621 -6.921 1.00 93.81 221 LEU A O 1
ATOM 1732 N N . ARG A 1 222 ? 9.573 -1.995 -7.703 1.00 92.56 222 ARG A N 1
ATOM 1733 C CA . ARG A 1 222 ? 10.221 -1.722 -6.411 1.00 92.56 222 ARG A CA 1
ATOM 1734 C C . ARG A 1 222 ? 9.231 -1.196 -5.372 1.00 92.56 222 ARG A C 1
ATOM 1736 O O . ARG A 1 222 ? 9.310 -1.580 -4.206 1.00 92.56 222 ARG A O 1
ATOM 1743 N N . LEU A 1 223 ? 8.315 -0.314 -5.775 1.00 92.38 223 LEU A N 1
ATOM 1744 C CA . LEU A 1 223 ? 7.274 0.198 -4.885 1.00 92.38 223 LEU A CA 1
ATOM 1745 C C . LEU A 1 223 ? 6.362 -0.938 -4.404 1.00 92.38 223 LEU A C 1
ATOM 1747 O O . LEU A 1 223 ? 6.139 -1.038 -3.201 1.00 92.38 223 LEU A O 1
ATOM 1751 N N . CYS A 1 224 ? 5.935 -1.834 -5.302 1.00 93.56 224 CYS A N 1
ATOM 1752 C CA . CYS A 1 224 ? 5.154 -3.021 -4.943 1.00 93.56 224 CYS A CA 1
ATOM 1753 C C . CYS A 1 224 ? 5.887 -3.901 -3.919 1.00 93.56 224 CYS A C 1
ATOM 1755 O O . CYS A 1 224 ? 5.289 -4.286 -2.919 1.00 93.56 224 CYS A O 1
ATOM 1757 N N . ALA A 1 225 ? 7.186 -4.165 -4.110 1.00 91.69 225 ALA A N 1
ATOM 1758 C CA . ALA A 1 225 ? 7.986 -4.945 -3.158 1.00 91.69 225 ALA A CA 1
ATOM 1759 C C . ALA A 1 225 ? 8.080 -4.272 -1.771 1.00 91.69 225 ALA A C 1
ATOM 1761 O O . ALA A 1 225 ? 7.962 -4.931 -0.734 1.00 91.69 225 ALA A O 1
ATOM 1762 N N . SER A 1 226 ? 8.243 -2.945 -1.737 1.00 91.62 226 SER A N 1
ATOM 1763 C CA . SER A 1 226 ? 8.268 -2.165 -0.492 1.00 91.62 226 SER A CA 1
ATOM 1764 C C . SER A 1 226 ? 6.922 -2.218 0.242 1.00 91.62 226 SER A C 1
ATOM 1766 O O . SER A 1 226 ? 6.868 -2.591 1.415 1.00 91.62 226 SER A O 1
ATOM 1768 N N . THR A 1 227 ? 5.822 -1.924 -0.460 1.00 91.62 227 THR A N 1
ATOM 1769 C CA . THR A 1 227 ? 4.464 -1.966 0.100 1.00 91.62 227 THR A CA 1
ATOM 1770 C C . THR A 1 227 ? 4.101 -3.364 0.588 1.00 91.62 227 THR A C 1
ATOM 1772 O O . THR A 1 227 ? 3.565 -3.500 1.686 1.00 91.62 227 THR A O 1
ATOM 1775 N N . TYR A 1 228 ? 4.454 -4.400 -0.175 1.00 92.19 228 TYR A N 1
ATOM 1776 C CA . TYR A 1 228 ? 4.263 -5.792 0.217 1.00 92.19 228 TYR A CA 1
ATOM 1777 C C . TYR A 1 228 ? 5.007 -6.117 1.524 1.00 92.19 228 TYR A C 1
ATOM 1779 O O . TYR A 1 228 ? 4.435 -6.732 2.426 1.00 92.19 228 TYR A O 1
ATOM 1787 N N . THR A 1 229 ? 6.255 -5.657 1.671 1.00 90.25 229 THR A N 1
ATOM 1788 C CA . THR A 1 229 ? 7.049 -5.870 2.895 1.00 90.25 229 THR A CA 1
ATOM 1789 C C . THR A 1 229 ? 6.384 -5.220 4.110 1.00 90.25 229 THR A C 1
ATOM 1791 O O . THR A 1 229 ? 6.242 -5.860 5.150 1.00 90.25 229 THR A O 1
ATOM 1794 N N . THR A 1 230 ? 5.932 -3.968 3.983 1.00 91.12 230 THR A N 1
ATOM 1795 C CA . THR A 1 230 ? 5.228 -3.266 5.070 1.00 91.12 230 THR A CA 1
ATOM 1796 C C . THR A 1 230 ? 3.896 -3.932 5.414 1.00 91.12 230 THR A C 1
ATOM 1798 O O . THR A 1 230 ? 3.597 -4.126 6.588 1.00 91.12 230 THR A O 1
ATOM 1801 N N . ALA A 1 231 ? 3.106 -4.309 4.407 1.00 91.31 231 ALA A N 1
ATOM 1802 C CA . ALA A 1 231 ? 1.810 -4.943 4.619 1.00 91.31 231 ALA A CA 1
ATOM 1803 C C . ALA A 1 231 ? 1.946 -6.332 5.256 1.00 91.31 231 ALA A C 1
ATOM 1805 O O . ALA A 1 231 ? 1.133 -6.683 6.107 1.00 91.31 231 ALA A O 1
ATOM 1806 N N . THR A 1 232 ? 2.983 -7.096 4.898 1.00 90.38 232 THR A N 1
ATOM 1807 C CA . THR A 1 232 ? 3.214 -8.428 5.474 1.00 90.38 232 THR A CA 1
ATOM 1808 C C . THR A 1 232 ? 3.565 -8.347 6.957 1.00 90.38 232 THR A C 1
ATOM 1810 O O . THR A 1 232 ? 3.003 -9.102 7.739 1.00 90.38 232 THR A O 1
ATOM 1813 N N . ALA A 1 233 ? 4.385 -7.371 7.363 1.00 89.06 233 ALA A N 1
ATOM 1814 C CA . ALA A 1 233 ? 4.760 -7.183 8.768 1.00 89.06 233 ALA A CA 1
ATOM 1815 C C . ALA A 1 233 ? 3.558 -6.880 9.694 1.00 89.06 233 ALA A C 1
ATOM 1817 O O . ALA A 1 233 ? 3.602 -7.164 10.890 1.00 89.06 233 ALA A O 1
ATOM 1818 N N . GLU A 1 234 ? 2.480 -6.289 9.163 1.00 89.75 234 GLU A N 1
ATOM 1819 C CA . GLU A 1 234 ? 1.236 -6.017 9.905 1.00 89.75 234 GLU A CA 1
ATOM 1820 C C . GLU A 1 234 ? 0.176 -7.128 9.757 1.00 89.75 234 GLU A C 1
ATOM 1822 O O . GLU A 1 234 ? -0.822 -7.149 10.493 1.00 89.75 234 GLU A O 1
ATOM 1827 N N . TYR A 1 235 ? 0.346 -8.029 8.788 1.00 90.44 235 TYR A N 1
ATOM 1828 C CA . TYR A 1 235 ? -0.637 -9.049 8.453 1.00 90.44 235 TYR A CA 1
ATOM 1829 C C . TYR A 1 235 ? -0.444 -10.296 9.316 1.00 90.44 235 TYR A C 1
ATOM 1831 O O . TYR A 1 235 ? 0.623 -10.891 9.376 1.00 90.44 235 TYR A O 1
ATOM 1839 N N . GLU A 1 236 ? -1.511 -10.721 9.985 1.00 87.00 236 GLU A N 1
ATOM 1840 C CA . GLU A 1 236 ? -1.477 -11.872 10.897 1.00 87.00 236 GLU A CA 1
ATOM 1841 C C . GLU A 1 236 ? -1.674 -13.211 10.168 1.00 87.00 236 GLU A C 1
ATOM 1843 O O . GLU A 1 236 ? -1.497 -14.278 10.756 1.00 87.00 236 GLU A O 1
ATOM 1848 N N . GLY A 1 237 ? -2.102 -13.170 8.903 1.00 81.56 237 GLY A N 1
ATOM 1849 C CA . GLY A 1 237 ? -2.328 -14.356 8.085 1.00 81.56 237 GLY A CA 1
ATOM 1850 C C . GLY A 1 237 ? -1.081 -14.816 7.330 1.00 81.56 237 GLY A C 1
ATOM 1851 O O . GLY A 1 237 ? -0.019 -14.204 7.371 1.00 81.56 237 GLY A O 1
ATOM 1852 N N . ALA A 1 238 ? -1.226 -15.907 6.577 1.00 80.94 238 ALA A N 1
ATOM 1853 C CA . ALA A 1 238 ? -0.194 -16.326 5.637 1.00 80.94 238 ALA A CA 1
ATOM 1854 C C . ALA A 1 238 ? -0.241 -15.416 4.401 1.00 80.94 238 ALA A C 1
ATOM 1856 O O . ALA A 1 238 ? -1.209 -15.461 3.635 1.00 80.94 238 ALA A O 1
ATOM 1857 N N . ALA A 1 239 ? 0.781 -14.577 4.236 1.00 80.44 239 ALA A N 1
ATOM 1858 C CA . ALA A 1 239 ? 0.912 -13.709 3.074 1.00 80.44 239 ALA A CA 1
ATOM 1859 C C . ALA A 1 239 ? 1.165 -14.536 1.790 1.00 80.44 239 ALA A C 1
ATOM 1861 O O . ALA A 1 239 ? 1.879 -15.548 1.843 1.00 80.44 239 ALA A O 1
ATOM 1862 N N . PRO A 1 240 ? 0.572 -14.148 0.644 1.00 80.88 240 PRO A N 1
ATOM 1863 C CA . PRO A 1 240 ? 0.818 -14.813 -0.634 1.00 80.88 240 PRO A CA 1
ATOM 1864 C C . PRO A 1 240 ? 2.271 -14.592 -1.074 1.00 80.88 240 PRO A C 1
ATOM 1866 O O . PRO A 1 240 ? 2.789 -13.505 -0.873 1.00 80.88 240 PRO A O 1
ATOM 1869 N N . PRO A 1 241 ? 2.948 -15.576 -1.687 1.00 81.25 241 PRO A N 1
ATOM 1870 C CA . PRO A 1 241 ? 4.336 -15.399 -2.100 1.00 81.25 241 PRO A CA 1
ATOM 1871 C C . PRO A 1 241 ? 4.452 -14.255 -3.114 1.00 81.25 241 PRO A C 1
ATOM 1873 O O . PRO A 1 241 ? 3.634 -14.136 -4.027 1.00 81.25 241 PRO A O 1
ATOM 1876 N N . PHE A 1 242 ? 5.483 -13.424 -2.972 1.00 85.25 242 PHE A N 1
ATOM 1877 C CA . PHE A 1 242 ? 5.743 -12.380 -3.954 1.00 85.25 242 PHE A CA 1
ATOM 1878 C C . PHE A 1 242 ? 6.128 -13.017 -5.307 1.00 85.25 242 PHE A C 1
ATOM 1880 O O . PHE A 1 242 ? 6.974 -13.911 -5.320 1.00 85.25 242 PHE A O 1
ATOM 1887 N N . PRO A 1 243 ? 5.545 -12.582 -6.441 1.00 85.06 243 PRO A N 1
ATOM 1888 C CA . PRO A 1 243 ? 5.618 -13.323 -7.708 1.00 85.06 243 PRO A CA 1
ATOM 1889 C C . PRO A 1 243 ? 6.928 -13.150 -8.494 1.00 85.06 243 PRO A C 1
ATOM 1891 O O . PRO A 1 243 ? 7.090 -13.746 -9.561 1.00 85.06 243 PRO A O 1
ATOM 1894 N N . VAL A 1 244 ? 7.858 -12.319 -8.012 1.00 85.81 244 VAL A N 1
ATOM 1895 C CA . VAL A 1 244 ? 9.130 -12.041 -8.695 1.00 85.81 244 VAL A CA 1
ATOM 1896 C C . VAL A 1 244 ? 10.304 -12.494 -7.838 1.00 85.81 244 VAL A C 1
ATOM 1898 O O . VAL A 1 244 ? 10.535 -11.973 -6.745 1.00 85.81 244 VAL A O 1
ATOM 1901 N N . GLU A 1 245 ? 11.069 -13.444 -8.366 1.00 84.44 245 GLU A N 1
ATOM 1902 C CA . GLU A 1 245 ? 12.282 -13.960 -7.738 1.00 84.44 245 GLU A CA 1
ATOM 1903 C C . GLU A 1 245 ? 13.506 -13.090 -8.047 1.00 84.44 245 GLU A C 1
ATOM 1905 O O . GLU A 1 245 ? 13.609 -12.452 -9.095 1.00 84.44 245 GLU A O 1
ATOM 1910 N N . THR A 1 246 ? 14.481 -13.089 -7.134 1.00 82.00 246 THR A N 1
ATOM 1911 C CA . THR A 1 246 ? 15.734 -12.336 -7.313 1.00 82.00 246 THR A CA 1
ATOM 1912 C C . THR A 1 246 ? 16.580 -12.871 -8.474 1.00 82.00 246 THR A C 1
ATOM 1914 O O . THR A 1 246 ? 17.217 -12.082 -9.166 1.00 82.00 246 THR A O 1
ATOM 1917 N N . SER A 1 247 ? 16.559 -14.185 -8.709 1.00 80.62 247 SER A N 1
ATOM 1918 C CA . SER A 1 247 ? 17.202 -14.873 -9.844 1.00 80.62 247 SER A CA 1
ATOM 1919 C C . SER A 1 247 ? 16.708 -14.334 -11.189 1.00 80.62 247 SER A C 1
ATOM 1921 O O . SER A 1 247 ? 17.497 -14.043 -12.085 1.00 80.62 247 SER A O 1
ATOM 1923 N N . SER A 1 248 ? 15.402 -14.120 -11.315 1.00 80.75 248 SER A N 1
ATOM 1924 C CA . SER A 1 248 ? 14.764 -13.650 -12.548 1.00 80.75 248 SER A CA 1
ATOM 1925 C C . SER A 1 248 ? 15.111 -12.195 -12.873 1.00 80.75 248 SER A C 1
ATOM 1927 O O . SER A 1 248 ? 15.078 -11.792 -14.034 1.00 80.75 248 SER A O 1
ATOM 1929 N N . LEU A 1 249 ? 15.526 -11.411 -11.871 1.00 82.38 249 LEU A N 1
ATOM 1930 C CA . LEU A 1 249 ? 16.036 -10.053 -12.073 1.00 82.38 249 LEU A CA 1
ATOM 1931 C C . LEU A 1 249 ? 17.445 -10.028 -12.678 1.00 82.38 249 LEU A C 1
ATOM 1933 O O . LEU A 1 249 ? 17.811 -9.030 -13.295 1.00 82.38 249 LEU A O 1
ATOM 1937 N N . GLU A 1 250 ? 18.236 -11.100 -12.555 1.00 79.00 250 GLU A N 1
ATOM 1938 C CA . GLU A 1 250 ? 19.578 -11.165 -13.159 1.00 79.00 250 GLU A CA 1
ATOM 1939 C C . GLU A 1 250 ? 19.510 -11.116 -14.691 1.00 79.00 250 GLU A C 1
ATOM 1941 O O . GLU A 1 250 ? 20.407 -10.595 -15.355 1.00 79.00 250 GLU A O 1
ATOM 1946 N N . GLN A 1 251 ? 18.394 -11.567 -15.265 1.00 76.62 251 GLN A N 1
ATOM 1947 C CA . GLN A 1 251 ? 18.169 -11.546 -16.708 1.00 76.62 251 GLN A CA 1
ATOM 1948 C C . GLN A 1 251 ? 17.889 -10.139 -17.257 1.00 76.62 251 GLN A C 1
ATOM 1950 O O . GLN A 1 251 ? 18.039 -9.888 -18.455 1.00 76.62 251 GLN A O 1
ATOM 1955 N N . LEU A 1 252 ? 17.574 -9.177 -16.382 1.00 81.81 252 LEU A N 1
ATOM 1956 C CA . LEU A 1 252 ? 17.395 -7.776 -16.761 1.00 81.81 252 LEU A CA 1
ATOM 1957 C C . LEU A 1 252 ? 18.713 -7.095 -17.149 1.00 81.81 252 LEU A C 1
ATOM 1959 O O . LEU A 1 252 ? 18.670 -6.004 -17.714 1.00 81.81 252 LEU A O 1
ATOM 1963 N N . ALA A 1 253 ? 19.872 -7.734 -16.943 1.00 76.81 253 ALA A N 1
ATOM 1964 C CA . ALA A 1 253 ? 21.176 -7.258 -17.422 1.00 76.81 253 ALA A CA 1
ATOM 1965 C C . ALA A 1 253 ? 21.222 -7.004 -18.946 1.00 76.81 253 ALA A C 1
ATOM 1967 O O . ALA A 1 253 ? 22.060 -6.244 -19.418 1.00 76.81 253 ALA A O 1
ATOM 1968 N N . ALA A 1 254 ? 20.267 -7.545 -19.716 1.00 76.06 254 ALA A N 1
ATOM 1969 C CA . ALA A 1 254 ? 20.108 -7.261 -21.146 1.00 76.06 254 ALA A CA 1
ATOM 1970 C C . ALA A 1 254 ? 19.989 -5.757 -21.479 1.00 76.06 254 ALA A C 1
ATOM 1972 O O . ALA A 1 254 ? 20.305 -5.346 -22.596 1.00 76.06 254 ALA A O 1
ATOM 1973 N N . HIS A 1 255 ? 19.545 -4.926 -20.528 1.00 83.31 255 HIS A N 1
ATOM 1974 C CA . HIS A 1 255 ? 19.454 -3.477 -20.717 1.00 83.31 255 HIS A CA 1
ATOM 1975 C C . HIS A 1 255 ? 20.822 -2.810 -20.954 1.00 83.31 255 HIS A C 1
ATOM 1977 O O . HIS A 1 255 ? 20.881 -1.830 -21.694 1.00 83.31 255 HIS A O 1
ATOM 1983 N N . GLU A 1 256 ? 21.907 -3.327 -20.359 1.00 85.94 256 GLU A N 1
ATOM 1984 C CA . GLU A 1 256 ? 23.251 -2.737 -20.467 1.00 85.94 256 GLU A CA 1
ATOM 1985 C C . GLU A 1 256 ? 23.709 -2.729 -21.927 1.00 85.94 256 GLU A C 1
ATOM 1987 O O . GLU A 1 256 ? 24.140 -1.699 -22.442 1.00 85.94 256 GLU A O 1
ATOM 1992 N N . MET A 1 257 ? 23.484 -3.847 -22.624 1.00 84.44 257 MET A N 1
ATOM 1993 C CA . MET A 1 257 ? 23.810 -3.999 -24.041 1.00 84.44 257 MET A CA 1
ATOM 1994 C C . MET A 1 257 ? 23.017 -3.031 -24.926 1.00 84.44 257 MET A C 1
ATOM 1996 O O . MET A 1 257 ? 23.559 -2.474 -25.875 1.00 84.44 257 MET A O 1
ATOM 2000 N N . LEU A 1 258 ? 21.730 -2.805 -24.638 1.00 89.00 258 LEU A N 1
ATOM 2001 C CA . LEU A 1 258 ? 20.910 -1.879 -25.429 1.00 89.00 258 LEU A CA 1
ATOM 2002 C C . LEU A 1 258 ? 21.339 -0.424 -25.236 1.00 89.00 258 LEU A C 1
ATOM 2004 O O . LEU A 1 258 ? 21.337 0.345 -26.196 1.00 89.00 258 LEU A O 1
ATOM 2008 N N . VAL A 1 259 ? 21.730 -0.050 -24.017 1.00 89.88 259 VAL A N 1
ATOM 2009 C CA . VAL A 1 259 ? 22.270 1.286 -23.748 1.00 89.88 259 VAL A CA 1
ATOM 2010 C C . VAL A 1 259 ? 23.624 1.476 -24.432 1.00 89.88 259 VAL A C 1
ATOM 2012 O O . VAL A 1 259 ? 23.868 2.531 -25.015 1.00 89.88 259 VAL A O 1
ATOM 2015 N N . GLU A 1 260 ? 24.493 0.465 -24.412 1.00 90.19 260 GLU A N 1
ATOM 2016 C CA . GLU A 1 260 ? 25.770 0.514 -25.127 1.00 90.19 260 GLU A CA 1
ATOM 2017 C C . GLU A 1 260 ? 25.556 0.676 -26.639 1.00 90.19 260 GLU A C 1
ATOM 2019 O O . GLU A 1 260 ? 26.081 1.625 -27.222 1.00 90.19 260 GLU A O 1
ATOM 2024 N N . ARG A 1 261 ? 24.678 -0.132 -27.251 1.00 90.38 261 ARG A N 1
ATOM 2025 C CA . ARG A 1 261 ? 24.302 0.003 -28.673 1.00 90.38 261 ARG A CA 1
ATOM 2026 C C . ARG A 1 261 ? 23.738 1.384 -29.007 1.00 90.38 261 ARG A C 1
ATOM 2028 O O . ARG A 1 261 ? 24.103 1.981 -30.017 1.00 90.38 261 ARG A O 1
ATOM 2035 N N . LEU A 1 262 ? 22.874 1.935 -28.150 1.00 91.25 262 LEU A N 1
ATOM 2036 C CA . LEU A 1 262 ? 22.361 3.299 -28.312 1.00 91.25 262 LEU A CA 1
ATOM 2037 C C . LEU A 1 262 ? 23.519 4.309 -28.411 1.00 91.25 262 LEU A C 1
ATOM 2039 O O . LEU A 1 262 ? 23.541 5.141 -29.320 1.00 91.25 262 LEU A O 1
ATOM 2043 N N . HIS A 1 263 ? 24.514 4.218 -27.524 1.00 90.38 263 HIS A N 1
ATOM 2044 C CA . HIS A 1 263 ? 25.700 5.075 -27.578 1.00 90.38 263 HIS A CA 1
ATOM 2045 C C . HIS A 1 263 ? 26.561 4.836 -28.823 1.00 90.38 263 HIS A C 1
ATOM 2047 O O . HIS A 1 263 ? 27.072 5.801 -29.404 1.00 90.38 263 HIS A O 1
ATOM 2053 N N . GLU A 1 264 ? 26.720 3.580 -29.235 1.00 91.00 264 GLU A N 1
ATOM 2054 C CA . GLU A 1 264 ? 27.477 3.193 -30.425 1.00 91.00 264 GLU A CA 1
ATOM 2055 C C . GLU A 1 264 ? 26.880 3.745 -31.716 1.00 91.00 264 GLU A C 1
ATOM 2057 O O . GLU A 1 264 ? 27.645 4.095 -32.607 1.00 91.00 264 GLU A O 1
ATOM 2062 N N . HIS A 1 265 ? 25.557 3.899 -31.816 1.00 90.00 265 HIS A N 1
ATOM 2063 C CA . HIS A 1 265 ? 24.918 4.514 -32.986 1.00 90.00 265 HIS A CA 1
ATOM 2064 C C . HIS A 1 265 ? 24.872 6.045 -32.903 1.00 90.00 265 HIS A C 1
ATOM 2066 O O . HIS A 1 265 ? 25.082 6.737 -33.902 1.00 90.00 265 HIS A O 1
ATOM 2072 N N . VAL A 1 266 ? 24.656 6.608 -31.710 1.00 92.00 266 VAL A N 1
ATOM 2073 C CA . VAL A 1 266 ? 24.600 8.067 -31.524 1.00 92.00 266 VAL A CA 1
ATOM 2074 C C . VAL A 1 266 ? 25.965 8.719 -31.759 1.00 92.00 266 VAL A C 1
ATOM 2076 O O . VAL A 1 266 ? 26.039 9.779 -32.384 1.00 92.00 266 VAL A O 1
ATOM 2079 N N . ARG A 1 267 ? 27.062 8.110 -31.289 1.00 92.19 267 ARG A N 1
ATOM 2080 C CA . ARG A 1 267 ? 28.402 8.717 -31.368 1.00 92.19 267 ARG A CA 1
ATOM 2081 C C . ARG A 1 267 ? 28.878 8.938 -32.819 1.00 92.19 267 ARG A C 1
ATOM 2083 O O . ARG A 1 267 ? 29.359 10.036 -33.095 1.00 92.19 267 ARG A O 1
ATOM 2090 N N . PRO A 1 268 ? 28.780 7.977 -33.757 1.00 92.44 268 PRO A N 1
ATOM 2091 C CA . PRO A 1 268 ? 29.082 8.198 -35.170 1.00 92.44 268 PRO A CA 1
ATOM 2092 C C . PRO A 1 268 ? 28.165 9.236 -35.815 1.00 92.44 268 PRO A C 1
ATOM 2094 O O . PRO A 1 268 ? 28.665 10.117 -36.511 1.00 92.44 268 PRO A O 1
ATOM 2097 N N . ALA A 1 269 ? 26.860 9.199 -35.528 1.00 92.06 269 ALA A N 1
ATOM 2098 C CA . ALA A 1 269 ? 25.910 10.178 -36.051 1.00 92.06 269 ALA A CA 1
ATOM 2099 C C . ALA A 1 269 ? 26.247 11.610 -35.613 1.00 92.06 269 ALA A C 1
ATOM 2101 O O . ALA A 1 269 ? 26.190 12.536 -36.411 1.00 92.06 269 ALA A O 1
ATOM 2102 N N . GLN A 1 270 ? 26.708 11.815 -34.380 1.00 91.12 270 GLN A N 1
ATOM 2103 C CA . GLN A 1 270 ? 27.157 13.135 -33.920 1.00 91.12 270 GLN A CA 1
ATOM 2104 C C . GLN A 1 270 ? 28.452 13.630 -34.588 1.00 91.12 270 GLN A C 1
ATOM 2106 O O . GLN A 1 270 ? 28.765 14.816 -34.493 1.00 91.12 270 GLN A O 1
ATOM 2111 N N . ARG A 1 271 ? 29.225 12.754 -35.243 1.00 92.88 271 ARG A N 1
ATOM 2112 C CA . ARG A 1 271 ? 30.442 13.140 -35.981 1.00 92.88 271 ARG A CA 1
ATOM 2113 C C . ARG A 1 271 ? 30.150 13.546 -37.423 1.00 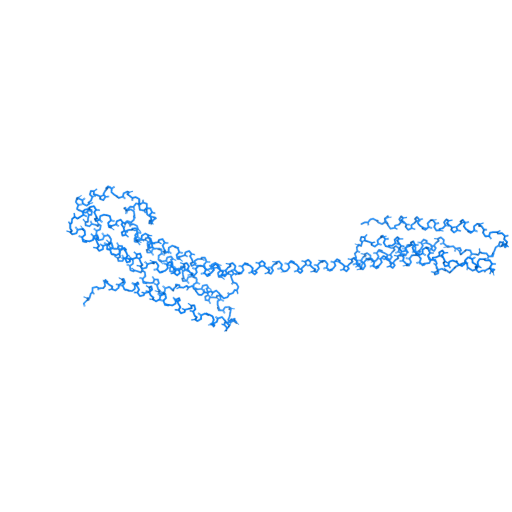92.88 271 ARG A C 1
ATOM 2115 O O . ARG A 1 271 ? 30.976 14.230 -38.023 1.00 92.88 271 ARG A O 1
ATOM 2122 N N . ASP A 1 272 ? 29.008 13.135 -37.964 1.00 95.06 272 ASP A N 1
ATOM 2123 C CA . ASP A 1 272 ? 28.533 13.569 -39.273 1.00 95.06 272 ASP A CA 1
ATOM 2124 C C . ASP A 1 272 ? 27.807 14.917 -39.159 1.00 95.06 272 ASP A C 1
ATOM 2126 O O . ASP A 1 272 ? 26.946 15.106 -38.301 1.00 95.06 272 ASP A O 1
ATOM 2130 N N . PHE A 1 273 ? 28.147 15.869 -40.030 1.00 95.06 273 PHE A N 1
ATOM 2131 C CA . PHE A 1 273 ? 27.616 17.232 -39.963 1.00 95.06 273 PHE A CA 1
ATOM 2132 C C . PHE A 1 273 ? 26.085 17.297 -40.092 1.00 95.06 273 PHE A C 1
ATOM 2134 O O . PHE A 1 273 ? 25.438 18.061 -39.370 1.00 95.06 273 PHE A O 1
ATOM 2141 N N . HIS A 1 274 ? 25.491 16.509 -40.992 1.00 94.06 274 HIS A N 1
ATOM 2142 C CA . HIS A 1 274 ? 24.053 16.554 -41.257 1.00 94.06 274 HIS A CA 1
ATOM 2143 C C . HIS A 1 274 ? 23.260 15.966 -40.093 1.00 94.06 274 HIS A C 1
ATOM 2145 O O . HIS A 1 274 ? 22.297 16.577 -39.623 1.00 94.06 274 HIS A O 1
ATOM 2151 N N . PHE A 1 275 ? 23.704 14.822 -39.575 1.00 93.88 275 PHE A N 1
ATOM 2152 C CA . PHE A 1 275 ? 23.113 14.223 -38.383 1.00 93.88 275 PHE A CA 1
ATOM 2153 C C . PHE A 1 275 ? 23.303 15.122 -37.152 1.00 93.88 275 PHE A C 1
ATOM 2155 O O . PHE A 1 275 ? 22.331 15.377 -36.438 1.00 93.88 275 PHE A O 1
ATOM 2162 N N . ALA A 1 276 ? 24.503 15.666 -36.931 1.00 93.31 276 ALA A N 1
ATOM 2163 C CA . ALA A 1 276 ? 24.795 16.547 -35.802 1.00 93.31 276 ALA A CA 1
ATOM 2164 C C . ALA A 1 276 ? 23.949 17.829 -35.811 1.00 93.31 276 ALA A C 1
ATOM 2166 O O . ALA A 1 276 ? 23.468 18.253 -34.763 1.00 93.31 276 ALA A O 1
ATOM 2167 N N . SER A 1 277 ? 23.705 18.430 -36.981 1.00 93.44 277 SER A N 1
ATOM 2168 C CA . SER A 1 277 ? 22.868 19.632 -37.084 1.00 93.44 277 SER A CA 1
ATOM 2169 C C . SER A 1 277 ? 21.428 19.380 -36.619 1.00 93.44 277 SER A C 1
ATOM 2171 O O . SER A 1 277 ? 20.866 20.196 -35.887 1.00 93.44 277 SER A O 1
ATOM 2173 N N . ILE A 1 278 ? 20.844 18.230 -36.978 1.00 91.31 278 ILE A N 1
ATOM 2174 C CA . ILE A 1 278 ? 19.501 17.844 -36.518 1.00 91.31 278 ILE A CA 1
ATOM 2175 C C . ILE A 1 278 ? 19.514 17.506 -35.025 1.00 91.31 278 ILE A C 1
ATOM 2177 O O . ILE A 1 278 ? 18.602 17.910 -34.302 1.00 91.31 278 ILE A O 1
ATOM 2181 N N . TYR A 1 279 ? 20.551 16.821 -34.540 1.00 91.19 279 TYR A N 1
ATOM 2182 C CA . TYR A 1 279 ? 20.713 16.564 -33.110 1.00 91.19 279 TYR A CA 1
ATOM 2183 C C . TYR A 1 279 ? 20.734 17.862 -32.304 1.00 91.19 279 TYR A C 1
ATOM 2185 O O . TYR A 1 279 ? 20.009 17.986 -31.326 1.00 91.19 279 TYR A O 1
ATOM 2193 N N . GLU A 1 280 ? 21.495 18.866 -32.738 1.00 91.12 280 GLU A N 1
ATOM 2194 C CA . GLU A 1 280 ? 21.577 20.165 -32.065 1.00 91.12 280 GLU A CA 1
ATOM 2195 C C . GLU A 1 280 ? 20.222 20.882 -31.983 1.00 91.12 280 GLU A C 1
ATOM 2197 O O . GLU A 1 280 ? 19.943 21.551 -30.987 1.00 91.12 280 GLU A O 1
ATOM 2202 N N . GLN A 1 281 ? 19.357 20.694 -32.983 1.00 90.38 281 GLN A N 1
ATOM 2203 C CA . GLN A 1 281 ? 17.985 21.207 -32.968 1.00 90.38 281 GLN A CA 1
ATOM 2204 C C . GLN A 1 281 ? 17.071 20.421 -32.018 1.00 90.38 281 GLN A C 1
ATOM 2206 O O . GLN A 1 281 ? 16.172 21.003 -31.418 1.00 90.38 281 GLN A O 1
ATOM 2211 N N . ARG A 1 282 ? 17.285 19.106 -31.881 1.00 87.31 282 ARG A N 1
ATOM 2212 C CA . ARG A 1 282 ? 16.402 18.193 -31.134 1.00 87.31 282 ARG A CA 1
ATOM 2213 C C . ARG A 1 282 ? 16.871 17.862 -29.723 1.00 87.31 282 ARG A C 1
ATOM 2215 O O . ARG A 1 282 ? 16.091 17.353 -28.929 1.00 87.31 282 ARG A O 1
ATOM 2222 N N . LYS A 1 283 ? 18.114 18.159 -29.356 1.00 84.06 283 LYS A N 1
ATOM 2223 C CA . LYS A 1 283 ? 18.699 17.750 -28.070 1.00 84.06 283 LYS A CA 1
ATOM 2224 C C . LYS A 1 283 ? 17.967 18.302 -26.846 1.00 84.06 283 LYS A C 1
ATOM 2226 O O . LYS A 1 283 ? 18.117 17.746 -25.763 1.00 84.06 283 LYS A O 1
ATOM 2231 N N . THR A 1 284 ? 17.207 19.387 -27.011 1.00 81.38 284 THR A N 1
ATOM 2232 C CA . THR A 1 284 ? 16.359 20.015 -25.986 1.00 81.38 284 THR A CA 1
ATOM 2233 C C . THR A 1 284 ? 14.902 19.562 -26.045 1.00 81.38 284 THR A C 1
ATOM 2235 O O . THR A 1 284 ? 14.123 19.955 -25.175 1.00 81.38 284 THR A O 1
ATOM 2238 N N . ASN A 1 285 ? 14.522 18.730 -27.024 1.00 78.25 285 ASN A N 1
ATOM 2239 C CA . ASN A 1 285 ? 13.198 18.126 -27.064 1.00 78.25 285 ASN A CA 1
ATOM 2240 C C . ASN A 1 285 ? 12.974 17.349 -25.771 1.00 78.25 285 ASN A C 1
ATOM 2242 O O . ASN A 1 285 ? 13.820 16.571 -25.314 1.00 78.25 285 ASN A O 1
ATOM 2246 N N . THR A 1 286 ? 11.824 17.606 -25.163 1.00 69.56 286 THR A N 1
ATOM 2247 C CA . THR A 1 286 ? 11.472 17.027 -23.877 1.00 69.56 286 THR A CA 1
ATOM 2248 C C . THR A 1 286 ? 10.985 15.598 -24.090 1.00 69.56 286 THR A C 1
ATOM 2250 O O . THR A 1 286 ? 9.928 15.361 -24.671 1.00 69.56 286 THR A O 1
ATOM 2253 N N . ILE A 1 287 ? 11.743 14.617 -23.595 1.00 65.12 287 ILE A N 1
ATOM 2254 C CA . ILE A 1 287 ? 11.295 13.218 -23.542 1.00 65.12 287 ILE A CA 1
ATOM 2255 C C . ILE A 1 287 ? 10.558 13.014 -22.215 1.00 65.12 287 ILE A C 1
ATOM 2257 O O . ILE A 1 287 ? 11.000 12.309 -21.309 1.00 65.12 287 ILE A O 1
ATOM 2261 N N . LEU A 1 288 ? 9.408 13.685 -22.094 1.00 56.84 288 LEU A N 1
ATOM 2262 C CA . LEU A 1 288 ? 8.595 13.722 -20.870 1.00 56.84 288 LEU A CA 1
ATOM 2263 C C . LEU A 1 288 ? 8.165 12.330 -20.388 1.00 56.84 288 LEU A C 1
ATOM 2265 O O . LEU A 1 288 ? 8.023 12.109 -19.189 1.00 56.84 288 LEU A O 1
ATOM 2269 N N . VAL A 1 289 ? 8.003 11.379 -21.309 1.00 52.84 289 VAL A N 1
ATOM 2270 C CA . VAL A 1 289 ? 7.516 10.022 -21.013 1.00 52.84 289 VAL A CA 1
ATOM 2271 C C . VAL A 1 289 ? 8.551 9.174 -20.253 1.00 52.84 289 VAL A C 1
ATOM 2273 O O . VAL A 1 289 ? 8.197 8.155 -19.671 1.00 52.84 289 VAL A O 1
ATOM 2276 N N . ALA A 1 290 ? 9.815 9.599 -20.197 1.00 59.38 290 ALA A N 1
ATOM 2277 C CA . ALA A 1 290 ? 10.915 8.787 -19.679 1.00 59.38 290 ALA A CA 1
ATOM 2278 C C . ALA A 1 290 ? 11.526 9.312 -18.364 1.00 59.38 290 ALA A C 1
ATOM 2280 O O . ALA A 1 290 ? 12.493 8.748 -17.859 1.00 59.38 290 ALA A O 1
ATOM 2281 N N . GLY A 1 291 ? 11.009 10.416 -17.809 1.00 67.31 291 GLY A N 1
ATOM 2282 C CA . GLY A 1 291 ? 11.589 11.043 -16.616 1.00 67.31 291 GLY A CA 1
ATOM 2283 C C . GLY A 1 291 ? 13.004 11.599 -16.827 1.00 67.31 291 GLY A C 1
ATOM 2284 O O . GLY A 1 291 ? 13.704 11.847 -15.845 1.00 67.31 291 GLY A O 1
ATOM 2285 N N . PHE A 1 292 ? 13.430 11.773 -18.082 1.00 74.00 292 PHE A N 1
ATOM 2286 C CA . PHE A 1 292 ? 14.637 12.500 -18.467 1.00 74.00 292 PHE A CA 1
ATOM 2287 C C . PHE A 1 292 ? 14.211 13.856 -19.031 1.00 74.00 292 PHE A C 1
ATOM 2289 O O . PHE A 1 292 ? 13.287 13.938 -19.839 1.00 74.00 292 PHE A O 1
ATOM 2296 N N . GLY A 1 293 ? 14.858 14.935 -18.587 1.00 77.69 293 GLY A N 1
ATOM 2297 C CA . GLY A 1 293 ? 14.447 16.293 -18.961 1.00 77.69 293 GLY A CA 1
ATOM 2298 C C . GLY A 1 293 ? 14.566 16.575 -20.462 1.00 77.69 293 GLY A C 1
ATOM 2299 O O . GLY A 1 293 ? 13.778 17.348 -21.001 1.00 77.69 293 GLY A O 1
ATOM 2300 N N . THR A 1 294 ? 15.525 15.938 -21.140 1.00 86.25 294 THR A N 1
ATOM 2301 C CA . THR A 1 294 ? 15.819 16.130 -22.567 1.00 86.25 294 THR A CA 1
ATOM 2302 C C . THR A 1 294 ? 16.410 14.865 -23.201 1.00 86.25 294 THR A C 1
ATOM 2304 O O . THR A 1 294 ? 16.916 14.001 -22.481 1.00 86.25 294 THR A O 1
ATOM 2307 N N . LEU A 1 295 ? 16.411 14.776 -24.540 1.00 85.81 295 LEU A N 1
ATOM 2308 C CA . LEU A 1 295 ? 17.086 13.697 -25.282 1.00 85.81 295 LEU A CA 1
ATOM 2309 C C . LEU A 1 295 ? 18.575 13.579 -24.923 1.00 85.81 295 LEU A C 1
ATOM 2311 O O . LEU A 1 295 ? 19.055 12.478 -24.673 1.00 85.81 295 LEU A O 1
ATOM 2315 N N . ALA A 1 296 ? 19.294 14.704 -24.840 1.00 85.12 296 ALA A N 1
ATOM 2316 C CA . ALA A 1 296 ? 20.711 14.692 -24.467 1.00 85.12 296 ALA A CA 1
ATOM 2317 C C . ALA A 1 296 ? 20.936 14.097 -23.069 1.00 85.12 296 ALA A C 1
ATOM 2319 O O . ALA A 1 296 ? 21.784 13.225 -22.894 1.00 85.12 296 ALA A O 1
ATOM 2320 N N . SER A 1 297 ? 20.135 14.528 -22.088 1.00 86.38 297 SER A N 1
ATOM 2321 C CA . SER A 1 297 ? 20.214 14.007 -20.720 1.00 86.38 297 SER A CA 1
ATOM 2322 C C . SER A 1 297 ? 19.865 12.521 -20.662 1.00 86.38 297 SER A C 1
ATOM 2324 O O . SER A 1 297 ? 20.496 11.777 -19.909 1.00 86.38 297 SER A O 1
ATOM 2326 N N . ALA A 1 298 ? 18.885 12.086 -21.454 1.00 86.88 298 ALA A N 1
ATOM 2327 C CA . ALA A 1 298 ? 18.497 10.689 -21.538 1.00 86.88 298 ALA A CA 1
ATOM 2328 C C . ALA A 1 298 ? 19.654 9.830 -22.058 1.00 86.88 298 ALA A C 1
ATOM 2330 O O . ALA A 1 298 ? 20.068 8.909 -21.363 1.00 86.88 298 ALA A O 1
ATOM 2331 N N . ILE A 1 299 ? 20.241 10.186 -23.204 1.00 85.75 299 ILE A N 1
ATOM 2332 C CA . ILE A 1 299 ? 21.378 9.456 -23.777 1.00 85.75 299 ILE A CA 1
ATOM 2333 C C . ILE A 1 299 ? 22.534 9.386 -22.771 1.00 85.75 299 ILE A C 1
ATOM 2335 O O . ILE A 1 299 ? 23.078 8.316 -22.557 1.00 85.75 299 ILE A O 1
ATOM 2339 N N . GLU A 1 300 ? 22.889 10.488 -22.108 1.00 87.12 300 GLU A N 1
ATOM 2340 C CA . GLU A 1 300 ? 24.051 10.529 -21.208 1.00 87.12 300 GLU A CA 1
ATOM 2341 C C . GLU A 1 300 ? 23.860 9.745 -19.896 1.00 87.12 300 GLU A C 1
ATOM 2343 O O . GLU A 1 300 ? 24.797 9.124 -19.397 1.00 87.12 300 GLU A O 1
ATOM 2348 N N . THR A 1 301 ? 22.662 9.780 -19.305 1.00 88.31 301 THR A N 1
ATOM 2349 C CA . THR A 1 301 ? 22.460 9.316 -17.917 1.00 88.31 301 THR A CA 1
ATOM 2350 C C . THR A 1 301 ? 21.735 7.979 -17.793 1.00 88.31 301 THR A C 1
ATOM 2352 O O . THR A 1 301 ? 21.803 7.347 -16.733 1.00 88.31 301 THR A O 1
ATOM 2355 N N . MET A 1 302 ? 21.061 7.521 -18.851 1.00 89.12 302 MET A N 1
ATOM 2356 C CA . MET A 1 302 ? 20.152 6.375 -18.809 1.00 89.12 302 MET A CA 1
ATOM 2357 C C . MET A 1 302 ? 20.814 5.075 -18.364 1.00 89.12 302 MET A C 1
ATOM 2359 O O . MET A 1 302 ? 20.253 4.400 -17.505 1.00 89.12 302 MET A O 1
ATOM 2363 N N . GLY A 1 303 ? 22.019 4.760 -18.850 1.00 87.38 303 GLY A N 1
ATOM 2364 C CA . GLY A 1 303 ? 22.739 3.552 -18.428 1.00 87.38 303 GLY A CA 1
ATOM 2365 C C . GLY A 1 303 ? 22.968 3.500 -16.923 1.00 87.38 303 GLY A C 1
ATOM 2366 O O . GLY A 1 303 ? 22.547 2.565 -16.248 1.00 87.38 303 GLY A O 1
ATOM 2367 N N . SER A 1 304 ? 23.550 4.568 -16.371 1.00 89.06 304 SER A N 1
ATOM 2368 C CA . SER A 1 304 ? 23.820 4.665 -14.931 1.00 89.06 304 SER A CA 1
ATOM 2369 C C . SER A 1 304 ? 22.550 4.632 -14.071 1.00 89.06 304 SER A C 1
ATOM 2371 O O . SER A 1 304 ? 22.571 4.132 -12.945 1.00 89.06 304 SER A O 1
ATOM 2373 N N . ARG A 1 305 ? 21.437 5.164 -14.591 1.00 89.56 305 ARG A N 1
ATOM 2374 C CA . ARG A 1 305 ? 20.152 5.190 -13.894 1.00 89.56 305 ARG A CA 1
ATOM 2375 C C . ARG A 1 305 ? 19.502 3.811 -13.873 1.00 89.56 305 ARG A C 1
ATOM 2377 O O . ARG A 1 305 ? 19.112 3.369 -12.797 1.00 89.56 305 ARG A O 1
ATOM 2384 N N . LEU A 1 306 ? 19.428 3.138 -15.020 1.00 90.06 306 LEU A N 1
ATOM 2385 C CA . LEU A 1 306 ? 18.865 1.791 -15.126 1.00 90.06 306 LEU A CA 1
ATOM 2386 C C . LEU A 1 306 ? 19.639 0.790 -14.264 1.00 90.06 306 LEU A C 1
ATOM 2388 O O . LEU A 1 306 ? 19.026 0.049 -13.496 1.00 90.06 306 LEU A O 1
ATOM 2392 N N . ALA A 1 307 ? 20.974 0.849 -14.298 1.00 89.56 307 ALA A N 1
ATOM 2393 C CA . ALA A 1 307 ? 21.820 0.014 -13.451 1.00 89.56 307 ALA A CA 1
ATOM 2394 C C . ALA A 1 307 ? 21.512 0.223 -11.957 1.00 89.56 307 ALA A C 1
ATOM 2396 O O . ALA A 1 307 ? 21.351 -0.740 -11.206 1.00 89.56 307 ALA A O 1
ATOM 2397 N N . ARG A 1 308 ? 21.356 1.482 -11.517 1.00 90.25 308 ARG A N 1
ATOM 2398 C CA . ARG A 1 308 ? 20.988 1.801 -10.128 1.00 90.25 308 ARG A CA 1
ATOM 2399 C C . ARG A 1 308 ? 19.595 1.289 -9.769 1.00 90.25 308 ARG A C 1
ATOM 2401 O O . ARG A 1 308 ? 19.430 0.698 -8.710 1.00 90.25 308 ARG A O 1
ATOM 2408 N N . GLU A 1 309 ? 18.605 1.496 -10.632 1.00 90.31 309 GLU A N 1
ATOM 2409 C CA . GLU A 1 309 ? 17.224 1.065 -10.386 1.00 90.31 309 GLU A CA 1
ATOM 2410 C C . GLU A 1 309 ? 17.107 -0.462 -10.273 1.00 90.31 309 GLU A C 1
ATOM 2412 O O . GLU A 1 309 ? 16.376 -0.953 -9.413 1.00 90.31 309 GLU A O 1
ATOM 2417 N N . ILE A 1 310 ? 17.876 -1.217 -11.064 1.00 89.62 310 ILE A N 1
ATOM 2418 C CA . ILE A 1 310 ? 17.943 -2.682 -10.967 1.00 89.62 310 ILE A CA 1
ATOM 2419 C C . ILE A 1 310 ? 18.626 -3.123 -9.669 1.00 89.62 310 ILE A C 1
ATOM 2421 O O . ILE A 1 310 ? 18.123 -4.024 -8.995 1.00 89.62 310 ILE A O 1
ATOM 2425 N N . VAL A 1 311 ? 19.736 -2.488 -9.279 1.00 90.06 311 VAL A N 1
ATOM 2426 C CA . VAL A 1 311 ? 20.417 -2.781 -8.003 1.00 90.06 311 VAL A CA 1
ATOM 2427 C C . VAL A 1 311 ? 19.507 -2.481 -6.809 1.00 90.06 311 VAL A C 1
ATOM 2429 O O . VAL A 1 311 ? 19.402 -3.302 -5.892 1.00 90.06 311 VAL A O 1
ATOM 2432 N N . ASP A 1 312 ? 18.807 -1.348 -6.830 1.00 89.31 312 ASP A N 1
ATOM 2433 C CA . ASP A 1 312 ? 17.846 -0.962 -5.797 1.00 89.31 312 ASP A CA 1
ATOM 2434 C C . ASP A 1 312 ? 16.684 -1.961 -5.719 1.00 89.31 312 ASP A C 1
ATOM 2436 O O . ASP A 1 312 ? 16.300 -2.384 -4.627 1.00 89.31 312 ASP A O 1
ATOM 2440 N N . LEU A 1 313 ? 16.132 -2.364 -6.870 1.00 90.44 313 LEU A N 1
ATOM 2441 C CA . LEU A 1 313 ? 15.068 -3.362 -6.945 1.00 90.44 313 LEU A CA 1
ATOM 2442 C C . LEU A 1 313 ? 15.534 -4.711 -6.385 1.00 90.44 313 LEU A C 1
ATOM 2444 O O . LEU A 1 313 ? 14.857 -5.285 -5.534 1.00 90.44 313 LEU A O 1
ATOM 2448 N N . ARG A 1 314 ? 16.705 -5.196 -6.812 1.00 89.50 314 ARG A N 1
ATOM 2449 C CA . ARG A 1 314 ? 17.301 -6.449 -6.328 1.00 89.50 314 ARG A CA 1
ATOM 2450 C C . ARG A 1 314 ? 17.487 -6.420 -4.815 1.00 89.50 314 ARG A C 1
ATOM 2452 O O . ARG A 1 314 ? 17.134 -7.380 -4.135 1.00 89.50 314 ARG A O 1
ATOM 2459 N N . THR A 1 315 ? 18.012 -5.316 -4.290 1.00 87.62 315 THR A N 1
ATOM 2460 C CA . THR A 1 315 ? 18.208 -5.129 -2.848 1.00 87.62 315 THR A CA 1
ATOM 2461 C C . THR A 1 315 ? 16.871 -5.138 -2.107 1.00 87.62 315 THR A C 1
ATOM 2463 O O . THR A 1 315 ? 16.751 -5.798 -1.078 1.00 87.62 315 THR A O 1
ATOM 2466 N N . GLY A 1 316 ? 15.848 -4.472 -2.653 1.00 86.50 316 GLY A N 1
ATOM 2467 C CA . GLY A 1 316 ? 14.497 -4.458 -2.089 1.00 86.50 316 GLY A CA 1
ATOM 2468 C C . GLY A 1 316 ? 13.849 -5.844 -2.042 1.00 86.50 316 GLY A C 1
ATOM 2469 O O . GLY A 1 316 ? 13.360 -6.256 -0.991 1.00 86.50 316 GLY A O 1
ATOM 2470 N N . VAL A 1 317 ? 13.900 -6.598 -3.144 1.00 87.12 317 VAL A N 1
ATOM 2471 C CA . VAL A 1 317 ? 13.347 -7.963 -3.220 1.00 87.12 317 VAL A CA 1
ATOM 2472 C C . VAL A 1 317 ? 14.114 -8.927 -2.304 1.00 87.12 317 VAL A C 1
ATOM 2474 O O . VAL A 1 317 ? 13.499 -9.738 -1.612 1.00 87.12 317 VAL A O 1
ATOM 2477 N N . ALA A 1 318 ? 15.444 -8.816 -2.223 1.00 86.00 318 ALA A N 1
ATOM 2478 C CA . ALA A 1 318 ? 16.253 -9.647 -1.329 1.00 86.00 318 ALA A CA 1
ATOM 2479 C C . ALA A 1 318 ? 15.981 -9.350 0.159 1.00 86.00 318 ALA A C 1
ATOM 2481 O O . ALA A 1 318 ? 15.857 -10.275 0.969 1.00 86.00 318 ALA A O 1
ATOM 2482 N N . ALA A 1 319 ? 15.848 -8.070 0.525 1.00 82.88 319 ALA A N 1
ATOM 2483 C CA . ALA A 1 319 ? 15.490 -7.660 1.881 1.00 82.88 319 ALA A CA 1
ATOM 2484 C C . ALA A 1 319 ? 14.110 -8.204 2.277 1.00 82.88 319 ALA A C 1
ATOM 2486 O O . ALA A 1 319 ? 13.972 -8.819 3.333 1.00 82.88 319 ALA A O 1
ATOM 2487 N N . MET A 1 320 ? 13.121 -8.070 1.390 1.00 84.69 320 MET A N 1
ATOM 2488 C CA . MET A 1 320 ? 11.785 -8.642 1.558 1.00 84.69 320 MET A CA 1
ATOM 2489 C C . MET A 1 320 ? 11.834 -10.162 1.773 1.00 84.69 320 MET A C 1
ATOM 2491 O O . MET A 1 320 ? 11.251 -10.664 2.733 1.00 84.69 320 MET A O 1
ATOM 2495 N N . SER A 1 321 ? 12.570 -10.900 0.933 1.00 81.06 321 SER A N 1
ATOM 2496 C CA . SER A 1 321 ? 12.718 -12.357 1.073 1.00 81.06 321 SER A CA 1
ATOM 2497 C C . SER A 1 321 ? 13.334 -12.753 2.421 1.00 81.06 321 SER A C 1
ATOM 2499 O O . SER A 1 321 ? 12.932 -13.751 3.022 1.00 81.06 321 SER A O 1
ATOM 2501 N N . THR A 1 322 ? 14.294 -11.970 2.916 1.00 79.19 322 THR A N 1
ATOM 2502 C CA . THR A 1 322 ? 14.946 -12.212 4.212 1.00 79.19 322 THR A CA 1
ATOM 2503 C C . THR A 1 322 ? 13.973 -11.983 5.372 1.00 79.19 322 THR A C 1
ATOM 2505 O O . THR A 1 322 ? 13.863 -12.841 6.254 1.00 79.19 322 THR A O 1
ATOM 2508 N N . THR A 1 323 ? 13.212 -10.883 5.345 1.00 76.56 323 THR A N 1
ATOM 2509 C CA . THR A 1 323 ? 12.166 -10.586 6.340 1.00 76.56 323 THR A CA 1
ATOM 2510 C C . THR A 1 323 ? 11.132 -11.708 6.405 1.00 76.56 323 THR A C 1
ATOM 2512 O O . THR A 1 323 ? 10.906 -12.270 7.476 1.00 76.56 323 THR A O 1
ATOM 2515 N N . LEU A 1 324 ? 10.605 -12.127 5.250 1.00 73.44 324 LEU A N 1
ATOM 2516 C CA . LEU A 1 324 ? 9.634 -13.219 5.158 1.00 73.44 324 LEU A CA 1
ATOM 2517 C C . LEU A 1 324 ? 10.174 -14.529 5.732 1.00 73.44 324 LEU A C 1
ATOM 2519 O O . LEU A 1 324 ? 9.480 -15.199 6.488 1.00 73.44 324 LEU A O 1
ATOM 2523 N N . SER A 1 325 ? 11.415 -14.903 5.408 1.00 70.56 325 SER A N 1
ATOM 2524 C CA . SER A 1 325 ? 12.014 -16.149 5.912 1.00 70.56 325 SER A CA 1
ATOM 2525 C C . SER A 1 325 ? 12.173 -16.164 7.441 1.00 70.56 325 SER A C 1
ATOM 2527 O O . SER A 1 325 ? 12.008 -17.209 8.084 1.00 70.56 325 SER A O 1
ATOM 2529 N N . THR A 1 326 ? 12.435 -14.994 8.028 1.00 67.06 326 THR A N 1
ATOM 2530 C CA . THR A 1 326 ? 12.571 -14.813 9.477 1.00 67.06 326 THR A CA 1
ATOM 2531 C C . THR A 1 326 ? 11.212 -14.942 10.166 1.00 67.06 326 THR A C 1
ATOM 2533 O O . THR A 1 326 ? 11.095 -15.650 11.166 1.00 67.06 326 THR A O 1
ATOM 2536 N N . GLU A 1 327 ? 10.169 -14.335 9.596 1.00 66.75 327 GLU A N 1
ATOM 2537 C CA . GLU A 1 327 ? 8.795 -14.425 10.103 1.00 66.75 327 GLU A CA 1
ATOM 2538 C C . GLU A 1 327 ? 8.210 -15.840 9.953 1.00 66.75 327 GLU A C 1
ATOM 2540 O O . GLU A 1 327 ? 7.625 -16.376 10.896 1.00 66.75 327 GLU A O 1
ATOM 2545 N N . LEU A 1 328 ? 8.442 -16.507 8.814 1.00 64.31 328 LEU A N 1
ATOM 2546 C CA . LEU A 1 328 ? 7.944 -17.865 8.554 1.00 64.31 328 LEU A CA 1
ATOM 2547 C C . LEU A 1 328 ? 8.537 -18.904 9.517 1.00 64.31 328 LEU A C 1
ATOM 2549 O O . LEU A 1 328 ? 7.855 -19.843 9.934 1.00 64.31 328 LEU A O 1
ATOM 2553 N N . SER A 1 329 ? 9.803 -18.725 9.904 1.00 57.78 329 SER A N 1
ATOM 2554 C CA . SER A 1 329 ? 10.471 -19.583 10.889 1.00 57.78 329 SER A CA 1
ATOM 2555 C C . SER A 1 329 ? 9.818 -19.492 12.278 1.00 57.78 329 SER A C 1
ATOM 2557 O O . SER A 1 329 ? 9.889 -20.450 13.047 1.00 57.78 329 SER A O 1
ATOM 2559 N N . GLY A 1 330 ? 9.113 -18.394 12.578 1.00 55.41 330 GLY A N 1
ATOM 2560 C CA . GLY A 1 330 ? 8.328 -18.219 13.803 1.00 55.41 330 GLY A CA 1
ATOM 2561 C C . GLY A 1 330 ? 6.908 -18.808 13.765 1.00 55.41 330 GLY A C 1
ATOM 2562 O O . GLY A 1 330 ? 6.287 -18.944 14.817 1.00 55.41 330 GLY A O 1
ATOM 2563 N N . MET A 1 331 ? 6.387 -19.191 12.590 1.00 57.00 331 MET A N 1
ATOM 2564 C CA . MET A 1 331 ? 4.947 -19.419 12.344 1.00 57.00 331 MET A CA 1
ATOM 2565 C C . MET A 1 331 ? 4.587 -20.839 11.846 1.00 57.00 331 MET A C 1
ATOM 2567 O O . MET A 1 331 ? 3.606 -21.046 11.135 1.00 57.00 331 MET A O 1
ATOM 2571 N N . HIS A 1 332 ? 5.360 -21.857 12.229 1.00 46.22 332 HIS A N 1
ATOM 2572 C CA . HIS A 1 332 ? 5.333 -23.204 11.628 1.00 46.22 332 HIS A CA 1
ATOM 2573 C C . HIS A 1 332 ? 4.091 -24.102 11.892 1.00 46.22 332 HIS A C 1
ATOM 2575 O O . HIS A 1 332 ? 4.154 -25.303 11.637 1.00 46.22 332 HIS A O 1
ATOM 2581 N N . SER A 1 333 ? 2.950 -23.592 12.377 1.00 46.97 333 SER A N 1
ATOM 2582 C CA . SER A 1 333 ? 1.810 -24.435 12.809 1.00 46.97 333 SER A CA 1
ATOM 2583 C C . SER A 1 333 ? 0.505 -24.335 11.993 1.00 46.97 333 SER A C 1
ATOM 2585 O O . SER A 1 333 ? -0.424 -25.087 12.277 1.00 46.97 333 SER A O 1
ATOM 2587 N N . SER A 1 334 ? 0.403 -23.503 10.948 1.00 52.16 334 SER A N 1
ATOM 2588 C CA . SER A 1 334 ? -0.865 -23.267 10.209 1.00 52.16 334 SER A CA 1
ATOM 2589 C C . SER A 1 334 ? -0.903 -23.775 8.749 1.00 52.16 334 SER A C 1
ATOM 2591 O O . SER A 1 334 ? -1.824 -23.465 7.994 1.00 52.16 334 SER A O 1
ATOM 2593 N N . ILE A 1 335 ? 0.061 -24.604 8.338 1.00 52.97 335 ILE A N 1
ATOM 2594 C CA . ILE A 1 335 ? 0.421 -24.827 6.921 1.00 52.97 335 ILE A CA 1
ATOM 2595 C C . ILE A 1 335 ? -0.527 -25.772 6.136 1.00 52.97 335 ILE A C 1
ATOM 2597 O O . ILE A 1 335 ? -0.683 -25.626 4.924 1.00 52.97 335 ILE A O 1
ATOM 2601 N N . ALA A 1 336 ? -1.218 -26.716 6.783 1.00 45.81 336 ALA A N 1
ATOM 2602 C CA . ALA A 1 336 ? -1.856 -27.840 6.074 1.00 45.81 336 ALA A CA 1
ATOM 2603 C C . ALA A 1 336 ? -3.167 -27.513 5.318 1.00 45.81 336 ALA A C 1
ATOM 2605 O O . ALA A 1 336 ? -3.498 -28.185 4.341 1.00 45.81 336 ALA A O 1
ATOM 2606 N N . ALA A 1 337 ? -3.933 -26.503 5.748 1.00 47.56 337 ALA A N 1
ATOM 2607 C CA . ALA A 1 337 ? -5.191 -26.123 5.087 1.00 47.56 337 ALA A CA 1
ATOM 2608 C C . ALA A 1 337 ? -4.970 -25.165 3.900 1.00 47.56 337 ALA A C 1
ATOM 2610 O O . ALA A 1 337 ? -5.739 -25.182 2.943 1.00 47.56 337 ALA A O 1
ATOM 2611 N N . TYR A 1 338 ? -3.883 -24.389 3.934 1.00 52.25 338 TYR A N 1
ATOM 2612 C CA . TYR A 1 338 ? -3.545 -23.372 2.933 1.00 52.25 338 TYR A CA 1
ATOM 2613 C C . TYR A 1 338 ? -2.914 -23.972 1.663 1.00 52.25 338 TYR A C 1
ATOM 2615 O O . TYR A 1 338 ? -3.104 -23.465 0.563 1.00 52.25 338 TYR A O 1
ATOM 2623 N N . GLN A 1 339 ? -2.207 -25.101 1.786 1.00 52.56 339 GLN A N 1
ATOM 2624 C CA . GLN A 1 339 ? -1.525 -25.771 0.667 1.00 52.56 339 GLN A CA 1
ATOM 2625 C C . GLN A 1 339 ? -2.460 -26.251 -0.458 1.00 52.56 339 GLN A C 1
ATOM 2627 O O . GLN A 1 339 ? -2.004 -26.446 -1.581 1.00 52.56 339 GLN A O 1
ATOM 2632 N N . ARG A 1 340 ? -3.757 -26.449 -0.185 1.00 48.47 340 ARG A N 1
ATOM 2633 C CA . ARG A 1 340 ? -4.695 -27.057 -1.143 1.00 48.47 340 ARG A CA 1
ATOM 2634 C C . ARG A 1 340 ? -5.312 -26.056 -2.130 1.00 48.47 340 ARG A C 1
ATOM 2636 O O . ARG A 1 340 ? -5.585 -26.435 -3.261 1.00 48.47 340 ARG A O 1
ATOM 2643 N N . GLU A 1 341 ? -5.495 -24.800 -1.722 1.00 47.75 341 GLU A N 1
ATOM 2644 C CA . GLU A 1 341 ? -5.988 -23.704 -2.581 1.00 47.75 341 GLU A CA 1
ATOM 2645 C C . GLU A 1 341 ? -4.842 -23.051 -3.379 1.00 47.75 341 GLU A C 1
ATOM 2647 O O . GLU A 1 341 ? -5.022 -22.608 -4.511 1.00 47.75 341 GLU A O 1
ATOM 2652 N N . ARG A 1 342 ? -3.621 -23.113 -2.830 1.00 53.34 342 ARG A N 1
ATOM 2653 C CA . ARG A 1 342 ? -2.382 -22.603 -3.433 1.00 53.34 342 ARG A CA 1
ATOM 2654 C C . ARG A 1 342 ? -1.993 -23.289 -4.748 1.00 53.34 342 ARG A C 1
ATOM 2656 O O . ARG A 1 342 ? -1.529 -22.626 -5.665 1.00 53.34 342 ARG A O 1
ATOM 2663 N N . GLY A 1 343 ? -2.229 -24.598 -4.872 1.00 54.41 343 GLY A N 1
ATOM 2664 C CA . GLY A 1 343 ? -1.748 -25.385 -6.015 1.00 54.41 343 GLY A CA 1
ATOM 2665 C C . GLY A 1 343 ? -2.287 -24.949 -7.383 1.00 54.41 343 GLY A C 1
ATOM 2666 O O . GLY A 1 343 ? -1.630 -25.192 -8.390 1.00 54.41 343 GLY A O 1
ATOM 2667 N N . HIS A 1 344 ? -3.455 -24.296 -7.437 1.00 55.56 344 HIS A N 1
ATOM 2668 C CA . HIS A 1 344 ? -4.038 -23.845 -8.704 1.00 55.56 344 HIS A CA 1
ATOM 2669 C C . HIS A 1 344 ? -3.579 -22.432 -9.106 1.00 55.56 344 HIS A C 1
ATOM 2671 O O . HIS A 1 344 ? -3.374 -22.183 -10.292 1.00 55.56 344 HIS A O 1
ATOM 2677 N N . ILE A 1 345 ? -3.396 -21.532 -8.132 1.00 58.41 345 ILE A N 1
ATOM 2678 C CA . ILE A 1 345 ? -2.919 -20.156 -8.354 1.00 58.41 345 ILE A CA 1
ATOM 2679 C C . ILE A 1 345 ? -1.410 -20.160 -8.632 1.00 58.41 345 ILE A C 1
ATOM 2681 O O . ILE A 1 345 ? -0.959 -19.506 -9.569 1.00 58.41 345 ILE A O 1
ATOM 2685 N N . ASP A 1 346 ? -0.640 -20.967 -7.894 1.00 64.69 346 ASP A N 1
ATOM 2686 C CA . ASP A 1 346 ? 0.806 -21.091 -8.099 1.00 64.69 346 ASP A CA 1
ATOM 2687 C C . ASP A 1 346 ? 1.135 -21.589 -9.518 1.00 64.69 346 ASP A C 1
ATOM 2689 O O . ASP A 1 346 ? 2.115 -21.139 -10.098 1.00 64.69 346 ASP A O 1
ATOM 2693 N N . GLY A 1 347 ? 0.307 -22.455 -10.121 1.00 70.06 347 GLY A N 1
ATOM 2694 C CA . GLY A 1 347 ? 0.540 -22.972 -11.476 1.00 70.06 347 GLY A CA 1
ATOM 2695 C C . GLY A 1 347 ? 0.422 -21.916 -12.583 1.00 70.06 347 GLY A C 1
ATOM 2696 O O . GLY A 1 347 ? 1.243 -21.884 -13.499 1.00 70.06 347 GLY A O 1
ATOM 2697 N N . GLU A 1 348 ? -0.572 -21.028 -12.501 1.00 75.44 348 GLU A N 1
ATOM 2698 C CA . GLU A 1 348 ? -0.726 -19.932 -13.467 1.00 75.44 348 GLU A CA 1
ATOM 2699 C C . GLU A 1 348 ? 0.372 -18.875 -13.289 1.00 75.44 348 GLU A C 1
ATOM 2701 O O . GLU A 1 348 ? 0.953 -18.416 -14.276 1.00 75.44 348 GLU A O 1
ATOM 2706 N N . LEU A 1 349 ? 0.709 -18.549 -12.037 1.00 72.38 349 LEU A N 1
ATOM 2707 C CA . LEU A 1 349 ? 1.806 -17.641 -11.704 1.00 72.38 349 LEU A CA 1
ATOM 2708 C C . LEU A 1 349 ? 3.149 -18.163 -12.229 1.00 72.38 349 LEU A C 1
ATOM 2710 O O . LEU A 1 349 ? 3.878 -17.403 -12.865 1.00 72.38 349 LEU A O 1
ATOM 2714 N N . LEU A 1 350 ? 3.448 -19.453 -12.033 1.00 76.50 350 LEU A N 1
ATOM 2715 C CA . LEU A 1 350 ? 4.678 -20.072 -12.533 1.00 76.50 350 LEU A CA 1
ATOM 2716 C C . LEU A 1 350 ? 4.757 -19.994 -14.059 1.00 76.50 350 LEU A C 1
ATOM 2718 O O . LEU A 1 350 ? 5.775 -19.594 -14.609 1.00 76.50 350 LEU A O 1
ATOM 2722 N N . HIS A 1 351 ? 3.662 -20.315 -14.756 1.00 81.25 351 HIS A N 1
ATOM 2723 C CA . HIS A 1 351 ? 3.628 -20.263 -16.218 1.00 81.25 351 HIS A CA 1
ATOM 2724 C C . HIS A 1 351 ? 3.826 -18.851 -16.774 1.00 81.25 351 HIS A C 1
ATOM 2726 O O . HIS A 1 351 ? 4.492 -18.678 -17.799 1.00 81.25 351 HIS A O 1
ATOM 2732 N N . ARG A 1 352 ? 3.238 -17.842 -16.123 1.00 80.81 352 ARG A N 1
ATOM 2733 C CA . ARG A 1 352 ? 3.436 -16.431 -16.476 1.00 80.81 352 ARG A CA 1
ATOM 2734 C C . ARG A 1 352 ? 4.885 -16.013 -16.232 1.00 80.81 352 ARG A C 1
ATOM 2736 O O . ARG A 1 352 ? 5.520 -15.464 -17.129 1.00 80.81 352 ARG A O 1
ATOM 2743 N N . HIS A 1 353 ? 5.429 -16.363 -15.072 1.00 81.31 353 HIS A N 1
ATOM 2744 C CA . HIS A 1 353 ? 6.816 -16.100 -14.706 1.00 81.31 353 HIS A CA 1
ATOM 2745 C C . HIS A 1 353 ? 7.815 -16.726 -15.696 1.00 81.31 353 HIS A C 1
ATOM 2747 O O . HIS A 1 353 ? 8.642 -16.016 -16.270 1.00 81.31 353 HIS A O 1
ATOM 2753 N N . ASP A 1 354 ? 7.691 -18.026 -15.970 1.00 82.94 354 ASP A N 1
ATOM 2754 C CA . ASP A 1 354 ? 8.563 -18.769 -16.889 1.00 82.94 354 ASP A CA 1
ATOM 2755 C C . ASP A 1 354 ? 8.542 -18.183 -18.305 1.00 82.94 354 ASP A C 1
ATOM 2757 O O . ASP A 1 354 ? 9.570 -18.126 -18.985 1.00 82.94 354 ASP A O 1
ATOM 2761 N N . ARG A 1 355 ? 7.377 -17.697 -18.755 1.00 85.12 355 ARG A N 1
ATOM 2762 C CA . ARG A 1 355 ? 7.252 -17.009 -20.043 1.00 85.12 355 ARG A CA 1
ATOM 2763 C C . ARG A 1 355 ? 8.107 -15.743 -20.079 1.00 85.12 355 ARG A C 1
ATOM 2765 O O . ARG A 1 355 ? 8.822 -15.536 -21.057 1.00 85.12 355 ARG A O 1
ATOM 2772 N N . VAL A 1 356 ? 8.050 -14.912 -19.037 1.00 82.19 356 VAL A N 1
ATOM 2773 C CA . VAL A 1 356 ? 8.830 -13.664 -18.948 1.00 82.19 356 VAL A CA 1
ATOM 2774 C C . VAL A 1 356 ? 10.325 -13.957 -18.925 1.00 82.19 356 VAL A C 1
ATOM 2776 O O . VAL A 1 356 ? 11.080 -13.363 -19.693 1.00 82.19 356 VAL A O 1
ATOM 2779 N N . VAL A 1 357 ? 10.741 -14.914 -18.098 1.00 82.94 357 VAL A N 1
ATOM 2780 C CA . VAL A 1 357 ? 12.131 -15.378 -17.997 1.00 82.94 357 VAL A CA 1
ATOM 2781 C C . VAL A 1 357 ? 12.632 -15.872 -19.358 1.00 82.94 357 VAL A C 1
ATOM 2783 O O . VAL A 1 357 ? 13.695 -15.470 -19.826 1.00 82.94 357 VAL A O 1
ATOM 2786 N N . SER A 1 358 ? 11.831 -16.670 -20.069 1.00 83.12 358 SER A N 1
ATOM 2787 C CA . SER A 1 358 ? 12.170 -17.109 -21.426 1.00 83.12 358 SER A CA 1
ATOM 2788 C C . SER A 1 358 ? 12.288 -15.942 -22.413 1.00 83.12 358 SER A C 1
ATOM 2790 O O . SER A 1 358 ? 13.187 -15.948 -23.253 1.00 83.12 358 SER A O 1
ATOM 2792 N N . MET A 1 359 ? 11.425 -14.924 -22.323 1.00 81.88 359 MET A N 1
ATOM 2793 C CA . MET A 1 359 ? 11.535 -13.725 -23.162 1.00 81.88 359 MET A CA 1
ATOM 2794 C C . MET A 1 359 ? 12.828 -12.951 -22.883 1.00 81.88 359 MET A C 1
ATOM 2796 O O . MET A 1 359 ? 13.503 -12.562 -23.833 1.00 81.88 359 MET A O 1
ATOM 2800 N N . LEU A 1 360 ? 13.203 -12.759 -21.614 1.00 83.19 360 LEU A N 1
ATOM 2801 C CA . LEU A 1 360 ? 14.449 -12.079 -21.240 1.00 83.19 360 LEU A CA 1
ATOM 2802 C C . LEU A 1 360 ? 15.687 -12.859 -21.698 1.00 83.19 360 LEU A C 1
ATOM 2804 O O . LEU A 1 360 ? 16.591 -12.276 -22.296 1.00 83.19 360 LEU A O 1
ATOM 2808 N N . ASP A 1 361 ? 15.705 -14.178 -21.499 1.00 82.25 361 ASP A N 1
ATOM 2809 C CA . ASP A 1 361 ? 16.780 -15.056 -21.976 1.00 82.25 361 ASP A CA 1
ATOM 2810 C C . ASP A 1 361 ? 16.885 -15.041 -23.513 1.00 82.25 361 ASP A C 1
ATOM 2812 O O . ASP A 1 361 ? 17.986 -14.958 -24.053 1.00 82.25 361 ASP A O 1
ATOM 2816 N N . ASN A 1 362 ? 15.765 -15.006 -24.242 1.00 81.56 362 ASN A N 1
ATOM 2817 C CA . ASN A 1 362 ? 15.775 -14.852 -25.702 1.00 81.56 362 ASN A CA 1
ATOM 2818 C C . ASN A 1 362 ? 16.362 -13.503 -26.147 1.00 81.56 362 ASN A C 1
ATOM 2820 O O . ASN A 1 362 ? 17.100 -13.458 -27.133 1.00 81.56 362 ASN A O 1
ATOM 2824 N N . ILE A 1 363 ? 16.076 -12.411 -25.428 1.00 78.00 363 ILE A N 1
ATOM 2825 C CA . ILE A 1 363 ? 16.673 -11.092 -25.698 1.00 78.00 363 ILE A CA 1
ATOM 2826 C C . ILE A 1 363 ? 18.189 -11.142 -25.469 1.00 78.00 363 ILE A C 1
ATOM 2828 O O . ILE A 1 363 ? 18.938 -10.616 -26.290 1.00 78.00 363 ILE A O 1
ATOM 2832 N N . GLN A 1 364 ? 18.646 -11.817 -24.409 1.00 76.06 364 GLN A N 1
ATOM 2833 C CA . GLN A 1 364 ? 20.074 -12.008 -24.139 1.00 76.06 364 GLN A CA 1
ATOM 2834 C C . GLN A 1 364 ? 20.763 -12.897 -25.189 1.00 76.06 364 GLN A C 1
ATOM 2836 O O . GLN A 1 364 ? 21.879 -12.607 -25.619 1.00 76.06 364 GLN A O 1
ATOM 2841 N N . ARG A 1 365 ? 20.123 -13.998 -25.609 1.00 73.75 365 ARG A N 1
ATOM 2842 C CA . ARG A 1 365 ? 20.709 -14.993 -26.526 1.00 73.75 365 ARG A CA 1
ATOM 2843 C C . ARG A 1 365 ? 20.685 -14.586 -27.987 1.00 73.75 365 ARG A C 1
ATOM 2845 O O . ARG A 1 365 ? 21.606 -14.966 -28.703 1.00 73.75 365 ARG A O 1
ATOM 2852 N N . GLY A 1 366 ? 19.689 -13.812 -28.421 1.00 62.62 366 GLY A N 1
ATOM 2853 C CA . GLY A 1 366 ? 19.595 -13.295 -29.792 1.00 62.62 366 GLY A CA 1
ATOM 2854 C C . GLY A 1 366 ? 20.799 -12.452 -30.232 1.00 62.62 366 GLY A C 1
ATOM 2855 O O . GLY A 1 366 ? 20.918 -12.156 -31.414 1.00 62.62 366 GLY A O 1
ATOM 2856 N N . HIS A 1 367 ? 21.696 -12.113 -29.299 1.00 56.44 367 HIS A N 1
ATOM 2857 C CA . HIS A 1 367 ? 22.912 -11.335 -29.528 1.00 56.44 367 HIS A CA 1
ATOM 2858 C C . HIS A 1 367 ? 24.216 -12.018 -29.099 1.00 56.44 367 HIS A C 1
ATOM 2860 O O . HIS A 1 367 ? 25.261 -11.371 -29.092 1.00 56.44 367 HIS A O 1
ATOM 2866 N N . ARG A 1 368 ? 24.231 -13.323 -28.785 1.00 43.53 368 ARG A N 1
ATOM 2867 C CA . ARG A 1 368 ? 25.524 -14.029 -28.770 1.00 43.53 368 ARG A CA 1
ATOM 2868 C C . ARG A 1 368 ? 25.977 -14.194 -30.225 1.00 43.53 368 ARG A C 1
ATOM 2870 O O . ARG A 1 368 ? 25.277 -14.894 -30.960 1.00 43.53 368 ARG A O 1
ATOM 2877 N N . PRO A 1 369 ? 27.119 -13.623 -30.665 1.00 35.22 369 PRO A N 1
ATOM 2878 C CA . PRO A 1 369 ? 27.722 -14.087 -31.904 1.00 35.22 369 PRO A CA 1
ATOM 2879 C C . PRO A 1 369 ? 27.943 -15.592 -31.740 1.00 35.22 369 PRO A C 1
ATOM 2881 O O . PRO A 1 369 ? 28.479 -16.038 -30.721 1.00 35.22 369 PRO A O 1
ATOM 2884 N N . LEU A 1 370 ? 27.453 -16.378 -32.698 1.00 35.81 370 LEU A N 1
ATOM 2885 C CA . LEU A 1 370 ? 27.849 -17.775 -32.811 1.00 35.81 370 LEU A CA 1
ATOM 2886 C C . LEU A 1 370 ? 29.373 -17.762 -32.977 1.00 35.81 370 LEU A C 1
ATOM 2888 O O . LEU A 1 370 ? 29.870 -17.336 -34.018 1.00 35.81 370 LEU A O 1
ATOM 2892 N N . LEU A 1 371 ? 30.077 -18.106 -31.896 1.00 33.94 371 LEU A N 1
ATOM 2893 C CA . LEU A 1 371 ? 31.520 -18.331 -31.890 1.00 33.94 371 LEU A CA 1
ATOM 2894 C C . LEU A 1 371 ? 31.885 -19.472 -32.837 1.00 33.94 371 LEU A C 1
ATOM 2896 O O . LEU A 1 371 ? 31.148 -20.489 -32.831 1.00 33.94 371 LEU A O 1
#